Protein AF-A0A1H9S641-F1 (afdb_monomer_lite)

Organism: NCBI:txid1601833

Structure (mmCIF, N/CA/C/O backbone):
data_AF-A0A1H9S641-F1
#
_entry.id   AF-A0A1H9S641-F1
#
loop_
_atom_site.group_PDB
_atom_site.id
_atom_site.type_symbol
_atom_site.label_atom_id
_atom_site.label_alt_id
_atom_site.label_comp_id
_atom_site.label_asym_id
_atom_site.label_entity_id
_atom_site.label_seq_id
_atom_site.pdbx_PDB_ins_code
_atom_site.Cartn_x
_atom_site.Cartn_y
_atom_site.Cartn_z
_atom_site.occupancy
_atom_site.B_iso_or_equiv
_atom_site.auth_seq_id
_atom_site.auth_comp_id
_atom_site.auth_asym_id
_atom_site.auth_atom_id
_atom_site.pdbx_PDB_model_num
ATOM 1 N N . MET A 1 1 ? 3.839 -35.035 71.927 1.00 47.50 1 MET A N 1
ATOM 2 C CA . MET A 1 1 ? 4.332 -35.664 70.682 1.00 47.50 1 MET A CA 1
ATOM 3 C C . MET A 1 1 ? 3.855 -34.821 69.508 1.00 47.50 1 MET A C 1
ATOM 5 O O . MET A 1 1 ? 2.663 -34.801 69.242 1.00 47.50 1 MET A O 1
ATOM 9 N N . LYS A 1 2 ? 4.755 -34.036 68.904 1.00 45.59 2 LYS A N 1
ATOM 10 C CA . LYS A 1 2 ? 4.484 -33.162 67.751 1.00 45.59 2 LYS A CA 1
ATOM 11 C C . LYS A 1 2 ? 4.790 -33.949 66.472 1.00 45.59 2 LYS A C 1
ATOM 13 O O . LYS A 1 2 ? 5.870 -34.524 66.391 1.00 45.59 2 LYS A O 1
ATOM 18 N N . LYS A 1 3 ? 3.874 -33.980 65.501 1.00 55.91 3 LYS A N 1
ATOM 19 C CA . LYS A 1 3 ? 4.155 -34.459 64.139 1.00 55.91 3 LYS A CA 1
ATOM 20 C C . LYS A 1 3 ? 4.248 -33.245 63.216 1.00 55.91 3 LYS A C 1
ATOM 22 O O . LYS A 1 3 ? 3.269 -32.523 63.064 1.00 55.91 3 LYS A O 1
ATOM 27 N N . LEU A 1 4 ? 5.443 -33.018 62.672 1.00 56.81 4 LEU A N 1
ATOM 28 C CA . LEU A 1 4 ? 5.678 -32.148 61.523 1.00 56.81 4 LEU A CA 1
ATOM 29 C C . LEU A 1 4 ? 5.205 -32.879 60.263 1.00 56.81 4 LEU A C 1
ATOM 31 O O . LEU A 1 4 ? 5.579 -34.032 60.053 1.00 56.81 4 LEU A O 1
ATOM 35 N N . ILE A 1 5 ? 4.428 -32.197 59.430 1.00 61.50 5 ILE A N 1
ATOM 36 C CA . ILE A 1 5 ? 4.186 -32.575 58.039 1.00 61.50 5 ILE A CA 1
ATOM 37 C C . ILE A 1 5 ? 4.799 -31.451 57.210 1.00 61.50 5 ILE A C 1
ATOM 39 O O . ILE A 1 5 ? 4.340 -30.312 57.273 1.00 61.50 5 ILE A O 1
ATOM 43 N N . GLY A 1 6 ? 5.895 -31.767 56.523 1.00 55.28 6 GLY A N 1
ATOM 44 C CA . GLY A 1 6 ? 6.493 -30.903 55.517 1.00 55.28 6 GLY A CA 1
ATOM 45 C C . GLY A 1 6 ? 5.747 -31.074 54.201 1.00 55.28 6 GLY A C 1
ATOM 46 O O . GLY A 1 6 ? 5.460 -32.203 53.807 1.00 55.28 6 GLY A O 1
ATOM 47 N N . TYR A 1 7 ? 5.449 -29.961 53.539 1.00 56.47 7 TYR A N 1
ATOM 48 C CA . TYR A 1 7 ? 5.022 -29.957 52.148 1.00 56.47 7 TYR A CA 1
ATOM 49 C C . TYR A 1 7 ? 6.076 -29.257 51.302 1.00 56.47 7 TYR A C 1
ATOM 51 O O . TYR A 1 7 ? 6.570 -28.181 51.643 1.00 56.47 7 TYR A O 1
ATOM 59 N N . SER A 1 8 ? 6.443 -29.967 50.244 1.00 47.78 8 SER A N 1
ATOM 60 C CA . SER A 1 8 ? 7.499 -29.661 49.298 1.00 47.78 8 SER A CA 1
ATOM 61 C C . SER A 1 8 ? 7.083 -28.600 48.282 1.00 47.78 8 SER A C 1
ATOM 63 O O . SER A 1 8 ? 5.911 -28.440 47.952 1.00 47.78 8 SER A O 1
ATOM 65 N N . PHE A 1 9 ? 8.118 -27.926 47.792 1.00 48.78 9 PHE A N 1
ATOM 66 C CA . PHE A 1 9 ? 8.187 -26.966 46.699 1.00 48.78 9 PHE A CA 1
ATOM 67 C C . PHE A 1 9 ? 7.334 -27.315 45.469 1.00 48.78 9 PHE A C 1
ATOM 69 O O . PHE A 1 9 ? 7.475 -28.396 44.902 1.00 48.78 9 PHE A O 1
ATOM 76 N N . ALA A 1 10 ? 6.582 -26.328 44.980 1.00 51.88 10 ALA A N 1
ATOM 77 C CA . ALA A 1 10 ? 6.233 -26.199 43.570 1.00 51.88 10 ALA A CA 1
ATOM 78 C C . ALA A 1 10 ? 6.895 -24.913 43.053 1.00 51.88 10 ALA A C 1
ATOM 80 O O . ALA A 1 10 ? 6.454 -23.806 43.356 1.00 51.88 10 ALA A O 1
ATOM 81 N N . ALA A 1 11 ? 8.011 -25.069 42.342 1.00 46.47 11 ALA A N 1
ATOM 82 C CA . ALA A 1 11 ? 8.631 -23.992 41.585 1.00 46.47 11 ALA A CA 1
ATOM 83 C C . ALA A 1 11 ? 7.808 -23.796 40.305 1.00 46.47 11 ALA A C 1
ATOM 85 O O . ALA A 1 11 ? 7.881 -24.609 39.386 1.00 46.47 11 ALA A O 1
ATOM 86 N N . GLY A 1 12 ? 6.975 -22.755 40.287 1.00 46.91 12 GLY A N 1
ATOM 87 C CA . GLY A 1 12 ? 6.293 -22.294 39.083 1.00 46.91 12 GLY A CA 1
ATOM 88 C C . GLY A 1 12 ? 7.313 -21.662 38.146 1.00 46.91 12 GLY A C 1
ATOM 89 O O . GLY A 1 12 ? 7.864 -20.603 38.440 1.00 46.91 12 GLY A O 1
ATOM 90 N N . LEU A 1 13 ? 7.594 -22.355 37.051 1.00 43.28 13 LEU A N 1
ATOM 91 C CA . LEU A 1 13 ? 8.459 -21.910 35.971 1.00 43.28 13 LEU A CA 1
ATOM 92 C C . LEU A 1 13 ? 7.649 -20.910 35.131 1.00 43.28 13 LEU A C 1
ATOM 94 O O . LEU A 1 13 ? 6.830 -21.303 34.307 1.00 43.28 13 LEU A O 1
ATOM 98 N N . LEU A 1 14 ? 7.812 -19.615 35.414 1.00 43.19 14 LEU A N 1
ATOM 99 C CA . LEU A 1 14 ? 7.320 -18.536 34.558 1.00 43.19 14 LEU A CA 1
ATOM 100 C C . LEU A 1 14 ? 8.182 -18.519 33.293 1.00 43.19 14 LEU A C 1
ATOM 102 O O . LEU A 1 14 ? 9.297 -18.003 33.301 1.00 43.19 14 LEU A O 1
ATOM 106 N N . ILE A 1 15 ? 7.670 -19.116 32.219 1.00 43.53 15 ILE A N 1
ATOM 107 C CA . ILE A 1 15 ? 8.165 -18.880 30.865 1.00 43.53 15 ILE A CA 1
ATOM 108 C C . ILE A 1 15 ? 7.536 -17.555 30.435 1.00 43.53 15 ILE A C 1
ATOM 110 O O . ILE A 1 15 ? 6.428 -17.519 29.910 1.00 43.53 15 ILE A O 1
ATOM 114 N N . SER A 1 16 ? 8.200 -16.446 30.753 1.00 43.38 16 SER A N 1
ATOM 115 C CA . SER A 1 16 ? 7.922 -15.174 30.093 1.00 43.38 16 SER A CA 1
ATOM 116 C C . SER A 1 16 ? 8.283 -15.349 28.622 1.00 43.38 16 SER A C 1
ATOM 118 O O . SER A 1 16 ? 9.444 -15.630 28.314 1.00 43.38 16 SER A O 1
ATOM 120 N N . GLY A 1 17 ? 7.282 -15.241 27.748 1.00 41.03 17 GLY A N 1
ATOM 121 C CA . GLY A 1 17 ? 7.453 -15.253 26.303 1.00 41.03 17 GLY A CA 1
ATOM 122 C C . GLY A 1 17 ? 8.493 -14.219 25.898 1.00 41.03 17 GLY A C 1
ATOM 123 O O . GLY A 1 17 ? 8.278 -13.017 26.032 1.00 41.03 17 GLY A O 1
ATOM 124 N N . GLY A 1 18 ? 9.646 -14.703 25.448 1.00 33.53 18 GLY A N 1
ATOM 125 C CA . GLY A 1 18 ? 10.542 -13.903 24.640 1.00 33.53 18 GLY A CA 1
ATOM 126 C C . GLY A 1 18 ? 9.901 -13.792 23.270 1.00 33.53 18 GLY A C 1
ATOM 127 O O . GLY A 1 18 ? 10.014 -14.720 22.474 1.00 33.53 18 GLY A O 1
ATOM 128 N N . ILE A 1 19 ? 9.209 -12.683 23.023 1.00 41.53 19 ILE A N 1
ATOM 129 C CA . ILE A 1 19 ? 8.997 -12.204 21.662 1.00 41.53 19 ILE A CA 1
ATOM 130 C C . ILE A 1 19 ? 10.403 -11.963 21.118 1.00 41.53 19 ILE A C 1
ATOM 132 O O . ILE A 1 19 ? 11.139 -11.099 21.603 1.00 41.53 19 ILE A O 1
ATOM 136 N N . ILE A 1 20 ? 10.820 -12.817 20.189 1.00 38.72 20 ILE A N 1
ATOM 137 C CA . ILE A 1 20 ? 12.011 -12.581 19.391 1.00 38.72 20 ILE A CA 1
ATOM 138 C C . ILE A 1 20 ? 11.639 -11.406 18.492 1.00 38.72 20 ILE A C 1
ATOM 140 O O . ILE A 1 20 ? 10.976 -11.586 17.479 1.00 38.72 20 ILE A O 1
ATOM 144 N N . TYR A 1 21 ? 12.046 -10.201 18.886 1.00 36.16 21 TYR A N 1
ATOM 145 C CA . TYR A 1 21 ? 12.237 -9.122 17.929 1.00 36.16 21 TYR A CA 1
ATOM 146 C C . TYR A 1 21 ? 13.367 -9.579 17.009 1.00 36.16 21 TYR A C 1
ATOM 148 O O . TYR A 1 21 ? 14.549 -9.466 17.345 1.00 36.16 21 TYR A O 1
ATOM 156 N N . ALA A 1 22 ? 13.004 -10.181 15.879 1.00 37.03 22 ALA A N 1
ATOM 157 C CA . ALA A 1 22 ? 13.908 -10.268 14.754 1.00 37.03 22 ALA A CA 1
ATOM 158 C C . ALA A 1 22 ? 14.073 -8.829 14.264 1.00 37.03 22 ALA A C 1
ATOM 160 O O . ALA A 1 22 ? 13.229 -8.291 13.560 1.00 37.03 22 ALA A O 1
ATOM 161 N N . THR A 1 23 ? 15.125 -8.163 14.730 1.00 35.94 23 THR A N 1
ATOM 162 C CA . THR A 1 23 ? 15.534 -6.878 14.179 1.00 35.94 23 THR A CA 1
ATOM 163 C C . THR A 1 23 ? 15.882 -7.112 12.714 1.00 35.94 23 THR A C 1
ATOM 165 O O . THR A 1 23 ? 16.944 -7.666 12.415 1.00 35.94 23 THR A O 1
ATOM 168 N N . TYR A 1 24 ? 14.990 -6.722 11.808 1.00 38.19 24 TYR A N 1
ATOM 169 C CA . TYR A 1 24 ? 15.283 -6.620 10.388 1.00 38.19 24 TYR A CA 1
ATOM 170 C C . TYR A 1 24 ? 16.273 -5.468 10.182 1.00 38.19 24 TYR A C 1
ATOM 172 O O . TYR A 1 24 ? 15.900 -4.343 9.877 1.00 38.19 24 TYR A O 1
ATOM 180 N N . SER A 1 25 ? 17.571 -5.729 10.352 1.00 37.09 25 SER A N 1
ATOM 181 C CA . SER A 1 25 ? 18.604 -4.869 9.768 1.00 37.09 25 SER A CA 1
ATOM 182 C C . SER A 1 25 ? 18.747 -5.249 8.292 1.00 37.09 25 SER A C 1
ATOM 184 O O . SER A 1 25 ? 19.668 -5.975 7.912 1.00 37.09 25 SER A O 1
ATOM 186 N N . LEU A 1 26 ? 17.777 -4.847 7.472 1.00 43.41 26 LEU A N 1
ATOM 187 C CA . LEU A 1 26 ? 17.722 -5.194 6.048 1.00 43.41 26 LEU A CA 1
ATOM 188 C C . LEU A 1 26 ? 17.515 -3.969 5.147 1.00 43.41 26 LEU A C 1
ATOM 190 O O . LEU A 1 26 ? 16.979 -4.087 4.054 1.00 43.41 26 LEU A O 1
ATOM 194 N N . THR A 1 27 ? 17.997 -2.799 5.571 1.00 46.78 27 THR A N 1
ATOM 195 C CA . THR A 1 27 ? 18.004 -1.580 4.739 1.00 46.78 27 THR A CA 1
ATOM 196 C C . THR A 1 27 ? 19.392 -1.158 4.255 1.00 46.78 27 THR A C 1
ATOM 198 O O . THR A 1 27 ? 19.486 -0.384 3.310 1.00 46.78 27 THR A O 1
ATOM 201 N N . ASP A 1 28 ? 20.485 -1.696 4.803 1.00 41.25 28 ASP A N 1
ATOM 202 C CA . ASP A 1 28 ? 21.824 -1.149 4.512 1.00 41.25 28 ASP A CA 1
ATOM 203 C C . ASP A 1 28 ? 22.495 -1.695 3.236 1.00 41.25 28 ASP A C 1
ATOM 205 O O . ASP A 1 28 ? 23.590 -1.258 2.895 1.00 41.25 28 ASP A O 1
ATOM 209 N N . ASN A 1 29 ? 21.864 -2.621 2.500 1.00 44.00 29 ASN A N 1
ATOM 210 C CA . ASN A 1 29 ? 22.456 -3.205 1.283 1.00 44.00 29 ASN A CA 1
ATOM 211 C C . ASN A 1 29 ? 21.630 -3.042 -0.001 1.00 44.00 29 ASN A C 1
ATOM 213 O O . ASN A 1 29 ? 22.098 -3.490 -1.046 1.00 44.00 29 ASN A O 1
ATOM 217 N N . TYR A 1 30 ? 20.446 -2.422 0.037 1.00 44.59 30 TYR A N 1
ATOM 218 C CA . TYR A 1 30 ? 19.614 -2.288 -1.172 1.00 44.59 30 TYR A CA 1
ATOM 219 C C . TYR A 1 30 ? 19.729 -0.926 -1.868 1.00 44.59 30 TYR A C 1
ATOM 221 O O . TYR A 1 30 ? 19.413 -0.812 -3.044 1.00 44.59 30 TYR A O 1
ATOM 229 N N . PHE A 1 31 ? 20.256 0.088 -1.181 1.00 45.16 31 PHE A N 1
ATOM 230 C CA . PHE A 1 31 ? 20.468 1.421 -1.737 1.00 45.16 31 PHE A CA 1
ATOM 231 C C . PHE A 1 31 ? 21.960 1.740 -1.772 1.00 45.16 31 PHE A C 1
ATOM 233 O O . PHE A 1 31 ? 22.569 2.138 -0.779 1.00 45.16 31 PHE A O 1
ATOM 240 N N . GLY A 1 32 ? 22.574 1.517 -2.933 1.00 38.75 32 GLY A N 1
ATOM 241 C CA . GLY A 1 32 ? 23.943 1.936 -3.194 1.00 38.75 32 GLY A CA 1
ATOM 242 C C . GLY A 1 32 ? 24.067 3.452 -3.054 1.00 38.75 32 GLY A C 1
ATOM 243 O O . GLY A 1 32 ? 23.450 4.202 -3.799 1.00 38.75 32 GLY A O 1
ATOM 244 N N . SER A 1 33 ? 24.886 3.905 -2.106 1.00 37.50 33 SER A N 1
ATOM 245 C CA . SER A 1 33 ? 25.270 5.309 -1.947 1.00 37.50 33 SER A CA 1
ATOM 246 C C . SER A 1 33 ? 25.997 5.817 -3.200 1.00 37.50 33 SER A C 1
ATOM 248 O O . SER A 1 33 ? 27.221 5.690 -3.304 1.00 37.50 33 SER A O 1
ATOM 250 N N . SER A 1 34 ? 25.277 6.441 -4.129 1.00 40.25 34 SER A N 1
ATOM 251 C CA . SER A 1 34 ? 25.869 7.363 -5.096 1.00 40.25 34 SER A CA 1
ATOM 252 C C . SER A 1 34 ? 25.983 8.746 -4.452 1.00 40.25 34 SER A C 1
ATOM 254 O O . SER A 1 34 ? 25.007 9.484 -4.343 1.00 40.25 34 SER A O 1
ATOM 256 N N . GLU A 1 35 ? 27.191 9.105 -4.010 1.00 43.84 35 GLU A N 1
ATOM 257 C CA . GLU A 1 35 ? 27.536 10.507 -3.771 1.00 43.84 35 GLU A CA 1
ATOM 258 C C . GLU A 1 35 ? 27.525 11.240 -5.121 1.00 43.84 35 GLU A C 1
ATOM 260 O O . GLU A 1 35 ? 28.515 11.217 -5.854 1.00 43.84 35 GLU A O 1
ATOM 265 N N . GLU A 1 36 ? 26.431 11.928 -5.443 1.00 43.78 36 GLU A N 1
ATOM 266 C CA . GLU A 1 36 ? 26.461 13.020 -6.413 1.00 43.78 36 GLU A CA 1
ATOM 267 C C . GLU A 1 36 ? 26.133 14.356 -5.749 1.00 43.78 36 GLU A C 1
ATOM 269 O O . GLU A 1 36 ? 25.143 14.557 -5.049 1.00 43.78 36 GLU A O 1
ATOM 274 N N . THR A 1 37 ? 27.045 15.295 -5.973 1.00 47.53 37 THR A N 1
ATOM 275 C CA . THR A 1 37 ? 26.954 16.682 -5.539 1.00 47.53 37 THR A CA 1
ATOM 276 C C . THR A 1 37 ? 26.254 17.468 -6.638 1.00 47.53 37 THR A C 1
ATOM 278 O O . THR A 1 37 ? 26.879 17.836 -7.630 1.00 47.53 37 THR A O 1
ATOM 281 N N . ALA A 1 38 ? 24.965 17.757 -6.460 1.00 40.81 38 ALA A N 1
ATOM 282 C CA . ALA A 1 38 ? 24.217 18.612 -7.374 1.00 40.81 38 ALA A CA 1
ATOM 283 C C . ALA A 1 38 ? 23.820 19.934 -6.703 1.00 40.81 38 ALA A C 1
ATOM 285 O O . ALA A 1 38 ? 23.189 20.004 -5.651 1.00 40.81 38 ALA A O 1
ATOM 286 N N . THR A 1 39 ? 24.266 21.011 -7.337 1.00 40.69 39 THR A N 1
ATOM 287 C CA . THR A 1 39 ? 24.061 22.411 -6.979 1.00 40.69 39 THR A CA 1
ATOM 288 C C . THR A 1 39 ? 22.599 22.834 -7.105 1.00 40.69 39 THR A C 1
ATOM 290 O O . THR A 1 39 ? 22.011 22.727 -8.178 1.00 40.69 39 THR A O 1
ATOM 293 N N . ALA A 1 40 ? 22.058 23.413 -6.034 1.00 37.59 40 ALA A N 1
ATOM 294 C CA . ALA A 1 40 ? 20.731 24.013 -5.996 1.00 37.59 40 ALA A CA 1
ATOM 295 C C . ALA A 1 40 ? 20.618 25.260 -6.896 1.00 37.59 40 ALA A C 1
ATOM 297 O O . ALA A 1 40 ? 21.353 26.237 -6.733 1.00 37.59 40 ALA A O 1
ATOM 298 N N . SER A 1 41 ? 19.629 25.263 -7.789 1.00 42.59 41 SER A N 1
ATOM 299 C CA . SER A 1 41 ? 19.056 26.473 -8.382 1.00 42.59 41 SER A CA 1
ATOM 300 C C . SER A 1 41 ? 17.542 26.315 -8.377 1.00 42.59 41 SER A C 1
ATOM 302 O O . SER A 1 41 ? 17.000 25.422 -9.019 1.00 42.59 41 SER A O 1
ATOM 304 N N . GLY A 1 42 ? 16.883 27.124 -7.550 1.00 43.00 42 GLY A N 1
ATOM 305 C CA . GLY A 1 42 ? 15.455 27.021 -7.303 1.00 43.00 42 GLY A CA 1
ATOM 306 C C . GLY A 1 42 ? 14.608 27.544 -8.454 1.00 43.00 42 GLY A C 1
ATOM 307 O O . GLY A 1 42 ? 14.986 28.487 -9.145 1.00 43.00 42 GLY A O 1
ATOM 308 N N . ASN A 1 43 ? 13.412 26.980 -8.565 1.00 39.78 43 ASN A N 1
ATOM 309 C CA . ASN A 1 43 ? 12.237 27.697 -9.021 1.00 39.78 43 ASN A CA 1
ATOM 310 C C . ASN A 1 43 ? 11.018 27.148 -8.284 1.00 39.78 43 ASN A C 1
ATOM 312 O O . ASN A 1 43 ? 10.744 25.953 -8.304 1.00 39.78 43 ASN A O 1
ATOM 316 N N . ALA A 1 44 ? 10.323 28.059 -7.608 1.00 44.41 44 ALA A N 1
ATOM 317 C CA . ALA A 1 44 ? 9.008 27.832 -7.047 1.00 44.41 44 ALA A CA 1
ATOM 318 C C . ALA A 1 44 ? 8.014 27.613 -8.194 1.00 44.41 44 ALA A C 1
ATOM 320 O O . ALA A 1 44 ? 7.964 28.428 -9.117 1.00 44.41 44 ALA A O 1
ATOM 321 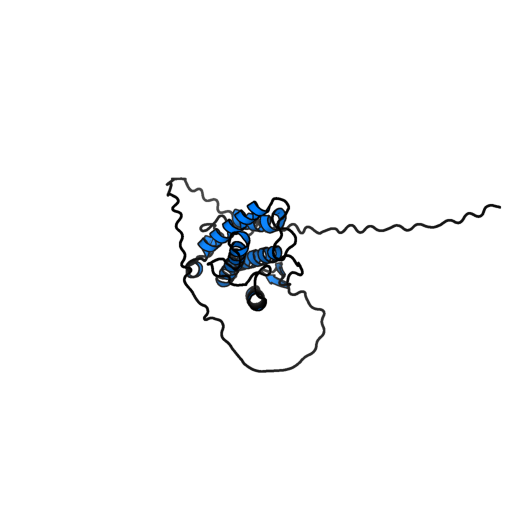N N . SER A 1 45 ? 7.226 26.543 -8.118 1.00 41.50 45 SER A N 1
ATOM 322 C CA . SER A 1 45 ? 6.032 26.371 -8.941 1.00 41.50 45 SER A CA 1
ATOM 323 C C . SER A 1 45 ? 4.835 26.165 -8.030 1.00 41.50 45 SER A C 1
ATOM 325 O O . SER A 1 45 ? 4.891 25.428 -7.048 1.00 41.50 45 SER A O 1
ATOM 327 N N . GLU A 1 46 ? 3.797 26.923 -8.343 1.00 34.47 46 GLU A N 1
ATOM 328 C CA . GLU A 1 46 ? 2.573 27.094 -7.586 1.00 34.47 46 GLU A CA 1
ATOM 329 C C . GLU A 1 46 ? 1.738 25.814 -7.568 1.00 34.47 46 GLU A C 1
ATOM 331 O O . GLU A 1 46 ? 1.574 25.127 -8.575 1.00 34.47 46 GLU A O 1
ATOM 336 N N . ASN A 1 47 ? 1.205 25.539 -6.383 1.00 39.97 47 ASN A N 1
ATOM 337 C CA . ASN A 1 47 ? 0.303 24.450 -6.071 1.00 39.97 47 ASN A CA 1
ATOM 338 C C . ASN A 1 47 ? -1.079 24.760 -6.678 1.00 39.97 47 ASN A C 1
ATOM 340 O O . ASN A 1 47 ? -1.742 25.709 -6.251 1.00 39.97 47 ASN A O 1
ATOM 344 N N . VAL A 1 48 ? -1.498 23.992 -7.686 1.00 38.78 48 VAL A N 1
ATOM 345 C CA . VAL A 1 48 ? -2.857 24.037 -8.240 1.00 38.78 48 VAL A CA 1
ATOM 346 C C . VAL A 1 48 ? -3.531 22.715 -7.906 1.00 38.78 48 VAL A C 1
ATOM 348 O O . VAL A 1 48 ? -3.367 21.722 -8.603 1.00 38.78 48 VAL A O 1
ATOM 351 N N . SER A 1 49 ? -4.301 22.744 -6.819 1.00 44.50 49 SER A N 1
ATOM 352 C CA . SER A 1 49 ? -5.326 21.754 -6.500 1.00 44.50 49 SER A CA 1
ATOM 353 C C . SER A 1 49 ? -6.352 21.729 -7.636 1.00 44.50 49 SER A C 1
ATOM 355 O O . SER A 1 49 ? -7.028 22.727 -7.906 1.00 44.50 49 SER A O 1
ATOM 357 N N . GLY A 1 50 ? -6.427 20.596 -8.328 1.00 33.62 50 GLY A N 1
ATOM 358 C CA . GLY A 1 50 ? -7.432 20.309 -9.338 1.00 33.62 50 GLY A CA 1
ATOM 359 C C . GLY A 1 50 ? -8.015 18.929 -9.086 1.00 33.62 50 GLY A C 1
ATOM 360 O O . GLY A 1 50 ? -7.328 17.937 -9.288 1.00 33.62 50 GLY A O 1
ATOM 361 N N . ASN A 1 51 ? -9.284 18.891 -8.667 1.00 47.97 51 ASN A N 1
ATOM 362 C CA . ASN A 1 51 ? -10.147 17.716 -8.771 1.00 47.97 51 ASN A CA 1
ATOM 363 C C . ASN A 1 51 ? -10.033 17.135 -10.187 1.00 47.97 51 ASN A C 1
ATOM 365 O O . ASN A 1 51 ? -10.482 17.775 -11.143 1.00 47.97 51 ASN A O 1
ATOM 369 N N . ALA A 1 52 ? -9.463 15.941 -10.310 1.00 40.38 52 ALA A N 1
ATOM 370 C CA . ALA A 1 52 ? -9.402 15.191 -11.555 1.00 40.38 52 ALA A CA 1
ATOM 371 C C . ALA A 1 52 ? -10.010 13.803 -11.329 1.00 40.38 52 ALA A C 1
ATOM 373 O O . ALA A 1 52 ? -9.325 12.803 -11.176 1.00 40.38 52 ALA A O 1
ATOM 374 N N . SER A 1 53 ? -11.340 13.776 -11.297 1.00 51.09 53 SER A N 1
ATOM 375 C CA . SER A 1 53 ? -12.134 12.575 -11.513 1.00 51.09 53 SER A CA 1
ATOM 376 C C . SER A 1 53 ? -12.035 12.189 -12.994 1.00 51.09 53 SER A C 1
ATOM 378 O O . SER A 1 53 ? -12.729 12.791 -13.812 1.00 51.09 53 SER A O 1
ATOM 380 N N . GLU A 1 54 ? -11.151 11.255 -13.345 1.00 45.69 54 GLU A N 1
ATOM 381 C CA . GLU A 1 54 ? -11.242 10.389 -14.537 1.00 45.69 54 GLU A CA 1
ATOM 382 C C . GLU A 1 54 ? -10.087 9.363 -14.500 1.00 45.69 54 GLU A C 1
ATOM 384 O O . GLU A 1 54 ? -9.095 9.463 -15.220 1.00 45.69 54 GLU A O 1
ATOM 389 N N . GLU A 1 55 ? -10.215 8.361 -13.624 1.00 47.38 55 GLU A N 1
ATOM 390 C CA . GLU A 1 5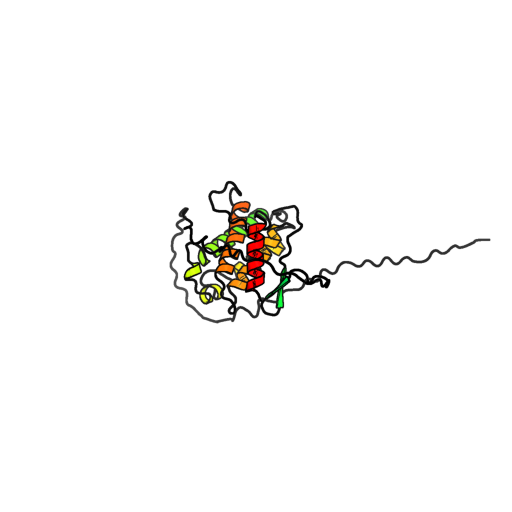5 ? -9.455 7.108 -13.712 1.00 47.38 55 GLU A CA 1
ATOM 391 C C . GLU A 1 55 ? -9.854 6.406 -15.022 1.00 47.38 55 GLU A C 1
ATOM 393 O O . GLU A 1 55 ? -10.984 5.942 -15.194 1.00 47.38 55 GLU A O 1
ATOM 398 N N . ILE A 1 56 ? -8.942 6.392 -15.993 1.00 42.03 56 ILE A N 1
ATOM 399 C CA . ILE A 1 56 ? -9.145 5.742 -17.288 1.00 42.03 56 ILE A CA 1
ATOM 400 C C . ILE A 1 56 ? -9.127 4.224 -17.075 1.00 42.03 56 ILE A C 1
ATOM 402 O O . ILE A 1 56 ? -8.103 3.654 -16.703 1.00 42.03 56 ILE A O 1
ATOM 406 N N . ASP A 1 57 ? -10.259 3.578 -17.371 1.00 46.34 57 ASP A N 1
ATOM 407 C CA . ASP A 1 57 ? -10.425 2.125 -17.474 1.00 46.34 57 ASP A CA 1
ATOM 408 C C . ASP A 1 57 ? -9.363 1.508 -18.405 1.00 46.34 57 ASP A C 1
ATOM 410 O O . ASP A 1 57 ? -9.546 1.420 -19.624 1.00 46.34 57 ASP A O 1
ATOM 414 N N . LEU A 1 58 ? -8.250 1.046 -17.832 1.00 42.56 58 LEU A N 1
ATOM 415 C CA . LEU A 1 58 ? -7.268 0.223 -18.528 1.00 42.56 58 LEU A CA 1
ATOM 416 C C . LEU A 1 58 ? -7.240 -1.193 -17.942 1.00 42.56 58 LEU A C 1
ATOM 418 O O . LEU A 1 58 ? -6.666 -1.477 -16.895 1.00 42.56 58 LEU A O 1
ATOM 422 N N . ASP A 1 59 ? -7.884 -2.054 -18.725 1.00 41.28 59 ASP A N 1
ATOM 423 C CA . ASP A 1 59 ? -7.683 -3.490 -18.877 1.00 41.28 59 ASP A CA 1
ATOM 424 C C . ASP A 1 59 ? -8.208 -4.434 -17.778 1.00 41.28 59 ASP A C 1
ATOM 426 O O . ASP A 1 59 ? -7.513 -4.886 -16.873 1.00 41.28 59 ASP A O 1
ATOM 430 N N . THR A 1 60 ? -9.479 -4.810 -17.939 1.00 44.12 60 THR A N 1
ATOM 431 C CA . THR A 1 60 ? -10.106 -5.989 -17.315 1.00 44.12 60 THR A CA 1
ATOM 432 C C . THR A 1 60 ? -10.087 -7.224 -18.233 1.00 44.12 60 THR A C 1
ATOM 434 O O . THR A 1 60 ? -10.806 -8.186 -17.971 1.00 44.12 60 THR A O 1
ATOM 437 N N . SER A 1 61 ? -9.287 -7.251 -19.309 1.00 38.16 61 SER A N 1
ATOM 438 C CA . SER A 1 61 ? -9.345 -8.327 -20.316 1.00 38.16 61 SER A CA 1
ATOM 439 C C . SER A 1 61 ? -8.338 -9.474 -20.142 1.00 38.16 61 SER A C 1
ATOM 441 O O . SER A 1 61 ? -8.322 -10.387 -20.963 1.00 38.16 61 SER A O 1
ATOM 443 N N . ALA A 1 62 ? -7.571 -9.513 -19.047 1.00 42.16 62 ALA A N 1
ATOM 444 C CA . ALA A 1 62 ? -6.579 -10.567 -18.796 1.00 42.16 62 ALA A CA 1
ATOM 445 C C . ALA A 1 62 ? -7.038 -11.711 -17.863 1.00 42.16 62 ALA A C 1
ATOM 447 O O . ALA A 1 62 ? -6.203 -12.470 -17.383 1.00 42.16 62 ALA A O 1
ATOM 448 N N . PHE A 1 63 ? -8.341 -11.889 -17.619 1.00 42.66 63 PHE A N 1
ATOM 449 C CA . PHE A 1 63 ? -8.853 -13.090 -16.942 1.00 42.66 63 PHE A CA 1
ATOM 450 C C . PHE A 1 63 ? -9.466 -14.041 -17.972 1.00 42.66 63 PHE A C 1
ATOM 452 O O . PHE A 1 63 ? -10.669 -14.037 -18.234 1.00 42.66 63 PHE A O 1
ATOM 459 N N . GLY A 1 64 ? -8.596 -14.820 -18.616 1.00 33.84 64 GLY A N 1
ATOM 460 C CA . GLY A 1 64 ? -8.996 -15.918 -19.486 1.00 33.84 64 GLY A CA 1
ATOM 461 C C . GLY A 1 64 ? -9.593 -17.061 -18.669 1.00 33.84 64 GLY A C 1
ATOM 462 O O . GLY A 1 64 ? -8.900 -17.673 -17.864 1.00 33.84 64 GLY A O 1
ATOM 463 N N . ASN A 1 65 ? -10.872 -17.358 -18.906 1.00 41.34 65 ASN A N 1
ATOM 464 C CA . ASN A 1 65 ? -11.472 -18.642 -18.555 1.00 41.34 65 ASN A CA 1
ATOM 465 C C . ASN A 1 65 ? -10.815 -19.732 -19.411 1.00 41.34 65 ASN A C 1
ATOM 467 O O . ASN A 1 65 ? -11.168 -19.878 -20.583 1.00 41.34 65 ASN A O 1
ATOM 471 N N . ASP A 1 66 ? -9.888 -20.486 -18.830 1.00 39.78 66 ASP A N 1
ATOM 472 C CA . ASP A 1 66 ? -9.426 -21.754 -19.392 1.00 39.78 66 ASP A CA 1
ATOM 473 C C . ASP A 1 66 ? -10.060 -22.891 -18.579 1.00 39.78 66 ASP A C 1
ATOM 475 O O . ASP A 1 66 ? -9.560 -23.323 -17.541 1.00 39.78 66 ASP A O 1
ATOM 479 N N . GLU A 1 67 ? -11.247 -23.313 -19.017 1.00 44.28 67 GLU A N 1
ATOM 480 C CA . GLU A 1 67 ? -11.852 -24.566 -18.578 1.00 44.28 67 GLU A CA 1
ATOM 481 C C . GLU A 1 67 ? -11.163 -25.710 -19.328 1.00 44.28 67 GLU A C 1
ATOM 483 O O . GLU A 1 67 ? -11.371 -25.875 -20.533 1.00 44.28 67 GLU A O 1
ATOM 488 N N . ASN A 1 68 ? -10.386 -26.540 -18.626 1.00 41.91 68 ASN A N 1
ATOM 489 C CA . ASN A 1 68 ? -10.131 -27.896 -19.099 1.00 41.91 68 ASN A CA 1
ATOM 490 C C . ASN A 1 68 ? -9.917 -28.907 -17.963 1.00 41.91 68 ASN A C 1
ATOM 492 O O . ASN A 1 68 ? -9.353 -28.609 -16.913 1.00 41.91 68 ASN A O 1
ATOM 496 N N . GLU A 1 69 ? -10.431 -30.102 -18.226 1.00 44.59 69 GLU A N 1
ATOM 497 C CA . GLU A 1 69 ? -10.834 -31.168 -17.314 1.00 44.59 69 GLU A CA 1
ATOM 498 C C . GLU A 1 69 ? -9.696 -31.999 -16.683 1.00 44.59 69 GLU A C 1
ATOM 500 O O . GLU A 1 69 ? -8.648 -32.235 -17.280 1.00 44.59 69 GLU A O 1
ATOM 505 N N . GLU A 1 70 ? -10.014 -32.501 -15.483 1.00 47.88 70 GLU A N 1
ATOM 506 C CA . GLU A 1 70 ? -9.648 -33.770 -14.824 1.00 47.88 70 GLU A CA 1
ATOM 507 C C . GLU A 1 70 ? -8.314 -34.487 -15.136 1.00 47.88 70 GLU A C 1
ATOM 509 O O . GLU A 1 70 ? -8.116 -35.064 -16.205 1.00 47.88 70 GLU A O 1
ATOM 514 N N . ALA A 1 71 ? -7.531 -34.726 -14.072 1.00 39.59 71 ALA A N 1
ATOM 515 C CA . ALA A 1 71 ? -6.997 -36.060 -13.769 1.00 39.59 71 ALA A CA 1
ATOM 516 C C . ALA A 1 71 ? -6.682 -36.232 -12.269 1.00 39.59 71 ALA A C 1
ATOM 518 O O . ALA A 1 71 ? -6.223 -35.315 -11.597 1.00 39.59 71 ALA A O 1
ATOM 519 N N . ALA A 1 72 ? -6.956 -37.440 -11.777 1.00 50.00 72 ALA A N 1
ATOM 520 C CA . ALA A 1 72 ? -6.946 -37.879 -10.386 1.00 50.00 72 ALA A CA 1
ATOM 521 C C . ALA A 1 72 ? -5.580 -38.367 -9.849 1.00 50.00 72 ALA A C 1
ATOM 523 O O . ALA A 1 72 ? -4.685 -38.699 -10.628 1.00 50.00 72 ALA A O 1
ATOM 524 N N . ASN A 1 73 ? -5.565 -38.578 -8.520 1.00 42.91 73 ASN A N 1
ATOM 525 C CA . ASN A 1 73 ? -4.561 -39.208 -7.635 1.00 42.91 73 ASN A CA 1
ATOM 526 C C . ASN A 1 73 ? -3.354 -38.314 -7.292 1.00 42.91 73 ASN A C 1
ATOM 528 O O . ASN A 1 73 ? -2.812 -37.647 -8.158 1.00 42.91 73 ASN A O 1
ATOM 532 N N . ASP A 1 74 ? -2.872 -38.238 -6.053 1.00 46.12 74 ASP A N 1
ATOM 533 C CA . ASP A 1 74 ? -2.687 -39.306 -5.064 1.00 46.12 74 ASP A CA 1
ATOM 534 C C . ASP A 1 74 ? -2.628 -38.709 -3.641 1.00 46.12 74 ASP A C 1
ATOM 536 O O . ASP A 1 74 ? -2.247 -37.551 -3.457 1.00 46.12 74 ASP A O 1
ATOM 540 N N . GLU A 1 75 ? -3.001 -39.509 -2.644 1.00 57.41 75 GLU A N 1
ATOM 541 C CA . GLU A 1 75 ? -2.882 -39.191 -1.219 1.00 57.41 75 GLU A CA 1
ATOM 542 C C . GLU A 1 75 ? -1.404 -39.155 -0.795 1.00 57.41 75 GLU A C 1
ATOM 544 O O . GLU A 1 75 ? -0.687 -40.135 -0.987 1.00 57.41 75 GLU A O 1
ATOM 549 N N . ASP A 1 76 ? -0.960 -38.076 -0.144 1.00 42.62 76 ASP A N 1
ATOM 550 C CA . ASP A 1 76 ? 0.174 -38.150 0.783 1.00 42.62 76 ASP A CA 1
ATOM 551 C C . ASP A 1 76 ? 0.055 -37.055 1.861 1.00 42.62 76 ASP A C 1
ATOM 553 O O . ASP A 1 76 ? 0.341 -35.876 1.647 1.00 42.62 76 ASP A O 1
ATOM 557 N N . GLU A 1 77 ? -0.389 -37.469 3.052 1.00 51.81 77 GLU A N 1
ATOM 558 C CA . GLU A 1 77 ? -0.281 -36.706 4.295 1.00 51.81 77 GLU A CA 1
ATOM 559 C C . GLU A 1 77 ? 1.198 -36.401 4.584 1.00 51.81 77 GLU A C 1
ATOM 561 O O . GLU A 1 77 ? 1.952 -37.241 5.088 1.00 51.81 77 GLU A O 1
ATOM 566 N N . LYS A 1 78 ? 1.614 -35.157 4.346 1.00 41.94 78 LYS A N 1
ATOM 567 C CA . LYS A 1 78 ? 2.778 -34.560 5.007 1.00 41.94 78 LYS A CA 1
ATOM 568 C C . LYS A 1 78 ? 2.384 -33.207 5.570 1.00 41.94 78 LYS A C 1
ATOM 570 O O . LYS A 1 78 ? 1.881 -32.362 4.844 1.00 41.94 78 LYS A O 1
ATOM 575 N N . GLY A 1 79 ? 2.600 -33.057 6.880 1.00 43.72 79 GLY A N 1
ATOM 576 C CA . GLY A 1 79 ? 2.271 -31.871 7.666 1.00 43.72 79 GLY A CA 1
ATOM 577 C C . GLY A 1 79 ? 2.601 -30.586 6.919 1.00 43.72 79 GLY A C 1
ATOM 578 O O . GLY A 1 79 ? 3.756 -30.379 6.543 1.00 43.72 79 GLY A O 1
ATOM 579 N N . GLY A 1 80 ? 1.545 -29.804 6.684 1.00 35.62 80 GLY A N 1
ATOM 580 C CA . GLY A 1 80 ? 1.546 -28.604 5.865 1.00 35.62 80 GLY A CA 1
ATOM 581 C C . GLY A 1 80 ? 2.662 -27.665 6.278 1.00 35.62 80 GLY A C 1
ATOM 582 O O . GLY A 1 80 ? 2.779 -27.279 7.442 1.00 35.62 80 GLY A O 1
ATOM 583 N N . ASN A 1 81 ? 3.499 -27.343 5.301 1.00 48.44 81 ASN A N 1
ATOM 584 C CA . ASN A 1 81 ? 4.291 -26.132 5.348 1.00 48.44 81 ASN A CA 1
ATOM 585 C C . ASN A 1 81 ? 3.283 -24.970 5.474 1.00 48.44 81 ASN A C 1
ATOM 587 O O . ASN A 1 81 ? 2.294 -25.012 4.739 1.00 48.44 81 ASN A O 1
ATOM 591 N N . PRO A 1 82 ? 3.468 -23.994 6.381 1.00 51.72 82 PRO A N 1
ATOM 592 C CA . PRO A 1 82 ? 2.644 -22.783 6.365 1.00 51.72 82 PRO A CA 1
ATOM 593 C C . PRO A 1 82 ? 2.718 -22.161 4.964 1.00 51.72 82 PRO A C 1
ATOM 595 O O . PRO A 1 82 ? 3.743 -22.335 4.296 1.00 51.72 82 PRO A O 1
ATOM 598 N N . ASP A 1 83 ? 1.657 -21.483 4.521 1.00 64.94 83 ASP A N 1
ATOM 599 C CA . ASP A 1 83 ? 1.448 -20.940 3.162 1.00 64.94 83 ASP A CA 1
ATOM 600 C C . ASP A 1 83 ? 2.409 -19.780 2.795 1.00 64.94 83 ASP A C 1
ATOM 602 O O . ASP A 1 83 ? 2.052 -18.816 2.119 1.00 64.94 83 ASP A O 1
ATOM 606 N N . GLY A 1 84 ? 3.660 -19.867 3.247 1.00 58.00 84 GLY A N 1
ATOM 607 C CA . GLY A 1 84 ? 4.729 -18.921 3.017 1.00 58.00 84 GLY A CA 1
ATOM 608 C C . GLY A 1 84 ? 5.377 -19.090 1.646 1.00 58.00 84 GLY A C 1
ATOM 609 O O . GLY A 1 84 ? 5.801 -20.190 1.279 1.00 58.00 84 GLY A O 1
ATOM 610 N N . VAL A 1 85 ? 5.520 -17.988 0.909 1.00 63.94 85 VAL A N 1
ATOM 611 C CA . VAL A 1 85 ? 6.269 -17.949 -0.359 1.00 63.94 85 VAL A CA 1
ATOM 612 C C . VAL A 1 85 ? 7.664 -17.391 -0.102 1.00 63.94 85 VAL A C 1
ATOM 614 O O . VAL A 1 85 ? 7.806 -16.374 0.574 1.00 63.94 85 VAL A O 1
ATOM 617 N N . TYR A 1 86 ? 8.701 -18.059 -0.613 1.00 59.59 86 TYR A N 1
ATOM 618 C CA . TYR A 1 86 ? 10.080 -17.592 -0.478 1.00 59.59 86 TYR A CA 1
ATOM 619 C C . TYR A 1 86 ? 10.410 -16.604 -1.587 1.00 59.59 86 TYR A C 1
ATOM 621 O O . TYR A 1 86 ? 10.385 -16.993 -2.745 1.00 59.59 86 TYR A O 1
ATOM 629 N N . PHE A 1 87 ? 10.792 -15.383 -1.227 1.00 60.47 87 PHE A N 1
ATOM 630 C CA . PHE A 1 87 ? 11.259 -14.355 -2.151 1.00 60.47 87 PHE A CA 1
ATOM 631 C C . PHE A 1 87 ? 12.719 -13.984 -1.859 1.00 60.47 87 PHE A C 1
ATOM 633 O O . PHE A 1 87 ? 13.114 -13.829 -0.699 1.00 60.47 87 PHE A O 1
ATOM 640 N N . LEU A 1 88 ? 13.539 -13.841 -2.908 1.00 59.16 88 LEU A N 1
ATOM 641 C CA . LEU A 1 88 ? 14.956 -13.434 -2.822 1.00 59.16 88 LEU A CA 1
ATOM 642 C C . LEU A 1 88 ? 15.770 -14.226 -1.775 1.00 59.16 88 LEU A C 1
ATOM 644 O O . LEU A 1 88 ? 16.415 -13.645 -0.897 1.00 59.16 88 LEU A O 1
ATOM 648 N N . ASP A 1 89 ? 15.705 -15.560 -1.845 1.00 56.28 89 ASP A N 1
ATOM 649 C CA . ASP A 1 89 ? 16.410 -16.536 -0.989 1.00 56.28 89 ASP A CA 1
ATOM 650 C C . ASP A 1 89 ? 16.194 -16.398 0.540 1.00 56.28 89 ASP A C 1
ATOM 652 O O . ASP A 1 89 ? 16.718 -17.213 1.305 1.00 56.28 89 ASP A O 1
ATOM 656 N N . THR A 1 90 ? 15.440 -15.399 1.028 1.00 61.06 90 THR A N 1
ATOM 657 C CA . THR A 1 90 ? 15.409 -15.049 2.463 1.00 61.06 90 THR A CA 1
ATOM 658 C C . THR A 1 90 ? 14.093 -14.488 3.003 1.00 61.06 90 THR A C 1
ATOM 660 O O . THR A 1 90 ? 13.867 -14.619 4.207 1.00 61.06 90 THR A O 1
ATOM 663 N N . ALA A 1 91 ? 13.224 -13.887 2.187 1.00 66.44 91 ALA A N 1
ATOM 664 C CA . ALA A 1 91 ? 11.951 -13.343 2.661 1.00 66.44 91 ALA A CA 1
ATOM 665 C C . ALA A 1 91 ? 10.857 -14.415 2.597 1.00 66.44 91 ALA A C 1
ATOM 667 O O . ALA A 1 91 ? 10.726 -15.096 1.585 1.00 66.44 91 ALA A O 1
ATOM 668 N N . ILE A 1 92 ? 10.092 -14.577 3.677 1.00 72.56 92 ILE A N 1
ATOM 669 C CA . ILE A 1 92 ? 8.893 -15.422 3.705 1.00 72.56 92 ILE A CA 1
ATOM 670 C C . ILE A 1 92 ? 7.696 -14.480 3.658 1.00 72.56 92 ILE A C 1
ATOM 672 O O . ILE A 1 92 ? 7.508 -13.698 4.587 1.00 72.56 92 ILE A O 1
ATOM 676 N N . PHE A 1 93 ? 6.907 -14.557 2.591 1.00 82.12 93 PHE A N 1
ATOM 677 C CA . PHE A 1 93 ? 5.634 -13.852 2.489 1.00 82.12 93 PHE A CA 1
ATOM 678 C C . PHE A 1 93 ? 4.546 -14.691 3.130 1.00 82.12 93 PHE A C 1
ATOM 680 O O . PHE A 1 93 ? 4.200 -15.745 2.605 1.00 82.12 93 PHE A O 1
ATOM 687 N N . ASP A 1 94 ? 4.029 -14.233 4.262 1.00 84.94 94 ASP A N 1
ATOM 688 C CA . ASP A 1 94 ? 2.886 -14.858 4.910 1.00 84.94 94 ASP A CA 1
ATOM 689 C C . ASP A 1 94 ? 1.603 -14.478 4.154 1.00 84.94 94 ASP A C 1
ATOM 691 O O . ASP A 1 94 ? 1.195 -13.316 4.151 1.00 84.94 94 ASP A O 1
ATOM 695 N N . LEU A 1 95 ? 0.988 -15.456 3.491 1.00 87.56 95 LEU A N 1
ATOM 696 C CA . LEU A 1 95 ? -0.269 -15.295 2.758 1.00 87.56 95 LEU A CA 1
ATOM 697 C C . LEU A 1 95 ? -1.475 -15.800 3.562 1.00 87.56 95 LEU A C 1
ATOM 699 O O . LEU A 1 95 ? -2.548 -16.006 2.996 1.00 87.56 95 LEU A O 1
ATOM 703 N N . GLU A 1 96 ? -1.341 -16.019 4.870 1.00 90.56 96 GLU A N 1
ATOM 704 C CA . GLU A 1 96 ? -2.479 -16.420 5.690 1.00 90.56 96 GLU A CA 1
ATOM 705 C C . GLU A 1 96 ? -3.503 -15.277 5.811 1.00 90.56 96 GLU A C 1
ATOM 707 O O . GLU A 1 96 ? -3.192 -14.075 5.820 1.00 90.56 96 GLU A O 1
ATOM 712 N N . ARG A 1 97 ? -4.784 -15.660 5.855 1.00 93.06 97 ARG A N 1
ATOM 713 C CA . ARG A 1 97 ? -5.871 -14.720 6.138 1.00 93.06 97 ARG A CA 1
ATOM 714 C C . ARG A 1 97 ? -5.817 -14.329 7.607 1.00 93.06 97 ARG A C 1
ATOM 716 O O . ARG A 1 97 ? -5.630 -15.183 8.468 1.00 93.06 97 ARG A O 1
ATOM 723 N N . SER A 1 98 ? -6.001 -13.043 7.879 1.00 94.38 98 SER A N 1
ATOM 724 C CA . SER A 1 98 ? -6.061 -12.545 9.246 1.00 94.38 98 SER A CA 1
ATOM 725 C C . SER A 1 98 ? -7.321 -13.069 9.940 1.00 94.38 98 SER A C 1
ATOM 727 O O . SER A 1 98 ? -8.405 -13.082 9.356 1.00 94.38 98 SER A O 1
ATOM 729 N N . ASP A 1 99 ? -7.176 -13.494 11.193 1.00 94.75 99 ASP A N 1
ATOM 730 C CA . ASP A 1 99 ? -8.269 -13.939 12.059 1.00 94.75 99 ASP A CA 1
ATOM 731 C C . ASP A 1 99 ? -8.856 -12.806 12.922 1.00 94.75 99 ASP A C 1
ATOM 733 O O . ASP A 1 99 ? -9.770 -13.045 13.716 1.00 94.75 99 ASP A O 1
ATOM 737 N N . HIS A 1 100 ? -8.368 -11.571 12.759 1.00 96.44 100 HIS A N 1
ATOM 738 C CA . HIS A 1 100 ? -8.872 -10.405 13.477 1.00 96.44 100 HIS A CA 1
ATOM 739 C C . HIS A 1 100 ? -10.312 -10.065 13.061 1.00 96.44 100 HIS A C 1
ATOM 741 O O . HIS A 1 100 ? -10.650 -10.025 11.877 1.00 96.44 100 HIS A O 1
ATOM 747 N N . GLU A 1 101 ? -11.165 -9.773 14.048 1.00 95.88 101 GLU A N 1
ATOM 748 C CA . GLU A 1 101 ? -12.558 -9.372 13.804 1.00 95.88 101 GLU A CA 1
ATOM 749 C C . GLU A 1 101 ? -12.641 -7.949 13.223 1.00 95.88 101 GLU A C 1
ATOM 751 O O . GLU A 1 101 ? -13.421 -7.686 12.300 1.00 95.88 101 GLU A O 1
ATOM 756 N N . ASP A 1 102 ? -11.807 -7.039 13.727 1.00 98.12 102 ASP A N 1
ATOM 757 C CA . ASP A 1 102 ? -11.807 -5.638 13.323 1.00 98.12 102 ASP A CA 1
ATOM 758 C C . ASP A 1 102 ? -11.142 -5.454 11.952 1.00 98.12 102 ASP A C 1
ATOM 760 O O . ASP A 1 102 ? -10.053 -5.965 11.676 1.00 98.12 102 ASP A O 1
ATOM 764 N N . ALA A 1 103 ? -11.816 -4.716 11.063 1.00 97.94 103 ALA A N 1
ATOM 765 C CA . ALA A 1 103 ? -11.281 -4.383 9.742 1.00 97.94 103 ALA A CA 1
ATOM 766 C C . ALA A 1 103 ? -10.044 -3.487 9.866 1.00 97.94 103 ALA A C 1
ATOM 768 O O . ALA A 1 103 ? -8.994 -3.786 9.307 1.00 97.94 103 ALA A O 1
ATOM 769 N N . ILE A 1 104 ? -10.168 -2.429 10.662 1.00 98.19 104 ILE A N 1
ATOM 770 C CA . ILE A 1 104 ? -9.103 -1.492 10.982 1.00 98.19 104 ILE A CA 1
ATOM 771 C C . ILE A 1 104 ? -9.245 -1.077 12.441 1.00 98.19 104 ILE A C 1
ATOM 773 O O . ILE A 1 104 ? -10.359 -0.918 12.943 1.00 98.19 104 ILE A O 1
ATOM 777 N N . ASN A 1 105 ? -8.114 -0.915 13.112 1.00 98.12 105 ASN A N 1
ATOM 778 C CA . ASN A 1 105 ? -8.049 -0.354 14.446 1.00 98.12 105 ASN A CA 1
ATOM 779 C C . ASN A 1 105 ? -6.824 0.562 14.527 1.00 98.12 105 ASN A C 1
ATOM 781 O O . ASN A 1 105 ? -5.765 0.238 13.986 1.00 98.12 105 ASN A O 1
ATOM 785 N N . PHE A 1 106 ? -6.969 1.706 15.187 1.00 98.44 106 PHE A N 1
ATOM 786 C CA . PHE A 1 106 ? -5.893 2.680 15.353 1.00 98.44 106 PHE A CA 1
ATOM 787 C C . PHE A 1 106 ? -5.387 2.636 16.786 1.00 98.44 106 PHE A C 1
ATOM 789 O O . PHE A 1 106 ? -6.173 2.512 17.729 1.00 98.44 106 PHE A O 1
ATOM 796 N N . LYS A 1 107 ? -4.081 2.817 16.978 1.00 98.50 107 LYS A N 1
ATOM 797 C CA . LYS A 1 107 ? -3.548 3.026 18.327 1.00 98.50 107 LYS A CA 1
ATOM 798 C C . LYS A 1 107 ? -4.095 4.327 18.911 1.00 98.50 107 LYS A C 1
ATOM 800 O O . LYS A 1 107 ? -4.389 5.283 18.189 1.00 98.50 107 LYS A O 1
ATOM 805 N N . ASP A 1 108 ? -4.184 4.383 20.239 1.00 98.12 108 ASP A N 1
ATOM 806 C CA . ASP A 1 108 ? -4.733 5.527 20.973 1.00 98.12 108 ASP A CA 1
ATOM 807 C C . ASP A 1 108 ? -4.153 6.873 20.488 1.00 98.12 108 ASP A C 1
ATOM 809 O O . ASP A 1 108 ? -2.965 7.180 20.653 1.00 98.12 108 ASP A O 1
ATOM 813 N N . GLY A 1 109 ? -5.026 7.705 19.912 1.00 98.12 109 GLY A N 1
ATOM 814 C CA . GLY A 1 109 ? -4.689 9.045 19.428 1.00 98.12 109 GLY A CA 1
ATOM 815 C C . GLY A 1 109 ? -3.812 9.084 18.172 1.00 98.12 109 GLY A C 1
ATOM 816 O O . GLY A 1 109 ? -3.175 10.110 17.945 1.00 98.12 109 GLY A O 1
ATOM 817 N N . GLN A 1 110 ? -3.741 7.994 17.399 1.00 98.56 110 GLN A N 1
ATOM 818 C CA . GLN A 1 110 ? -2.948 7.911 16.164 1.00 98.56 110 GLN A CA 1
ATOM 819 C C . GLN A 1 110 ? -3.773 7.944 14.870 1.00 98.56 110 GLN A C 1
ATOM 821 O O . GLN A 1 110 ? -3.169 8.004 13.808 1.00 98.56 110 GLN A O 1
ATOM 826 N N . GLU A 1 111 ? -5.107 7.950 14.943 1.00 98.38 111 GLU A N 1
ATOM 827 C CA . GLU A 1 111 ? -6.014 7.940 13.778 1.00 98.38 111 GLU A CA 1
ATOM 828 C C . GLU A 1 111 ? -5.659 9.012 12.733 1.00 98.38 111 GLU A C 1
ATOM 830 O O . GLU A 1 111 ? -5.290 8.659 11.621 1.00 98.38 111 GLU A O 1
ATOM 835 N N . GLU A 1 112 ? -5.599 10.293 13.120 1.00 98.38 112 GLU A N 1
ATOM 836 C CA . GLU A 1 112 ? -5.233 11.404 12.215 1.00 98.38 112 GLU A CA 1
ATOM 837 C C . GLU A 1 112 ? -3.858 11.200 11.545 1.00 98.38 112 GLU A C 1
ATOM 839 O O . GLU A 1 112 ? -3.669 11.501 10.372 1.00 98.38 112 GLU A O 1
ATOM 844 N N . ARG A 1 113 ? -2.879 10.633 12.262 1.00 98.44 113 ARG A N 1
ATOM 845 C CA . ARG A 1 113 ? -1.549 10.355 11.689 1.00 98.44 113 ARG A CA 1
ATOM 846 C C . ARG A 1 113 ? -1.562 9.147 10.755 1.00 98.44 113 ARG A C 1
ATOM 848 O O . ARG A 1 113 ? -0.789 9.118 9.803 1.00 98.44 113 ARG A O 1
ATOM 855 N N . ALA A 1 114 ? -2.391 8.145 11.038 1.00 98.56 114 ALA A N 1
ATOM 856 C CA . ALA A 1 114 ? -2.579 6.991 10.1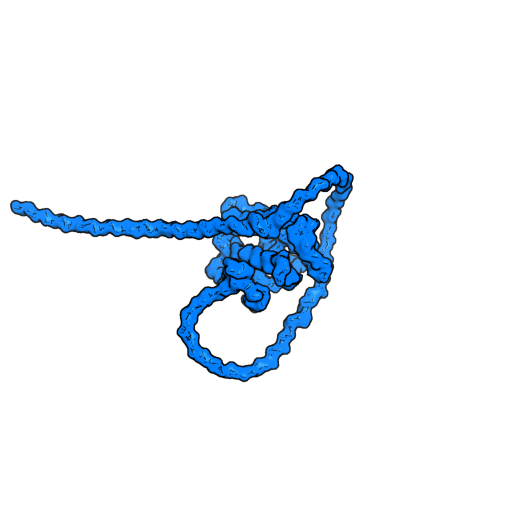67 1.00 98.56 114 ALA A CA 1
ATOM 857 C C . ALA A 1 114 ? -3.262 7.407 8.858 1.00 98.56 114 ALA A C 1
ATOM 859 O O . ALA A 1 114 ? -2.783 7.038 7.790 1.00 98.56 114 ALA A O 1
ATOM 860 N N . GLU A 1 115 ? -4.311 8.227 8.954 1.00 98.50 115 GLU A N 1
ATOM 861 C CA . GLU A 1 115 ? -5.013 8.879 7.842 1.00 98.50 115 GLU A CA 1
ATOM 862 C C . GLU A 1 115 ? -4.038 9.632 6.926 1.00 98.50 115 GLU A C 1
ATOM 864 O O . GLU A 1 115 ? -3.948 9.329 5.733 1.00 98.50 115 GLU A O 1
ATOM 869 N N . GLU A 1 116 ? -3.230 10.538 7.494 1.00 98.38 116 GLU A N 1
ATOM 870 C CA . GLU A 1 116 ? -2.211 11.302 6.759 1.00 98.38 116 GLU A CA 1
ATOM 871 C C . GLU A 1 116 ? -1.163 10.403 6.083 1.00 98.38 116 GLU A C 1
ATOM 873 O O . GLU A 1 116 ? -0.699 10.698 4.979 1.00 98.38 116 GLU A O 1
ATOM 878 N N . ASN A 1 117 ? -0.759 9.310 6.737 1.00 98.56 117 ASN A N 1
ATOM 879 C CA . ASN A 1 117 ? 0.240 8.390 6.195 1.00 98.56 117 ASN A CA 1
ATOM 880 C C . ASN A 1 117 ? -0.341 7.554 5.039 1.00 98.56 117 ASN A C 1
ATOM 882 O O . ASN A 1 117 ? 0.295 7.435 3.990 1.00 98.56 117 ASN A O 1
ATOM 886 N N . ILE A 1 118 ? -1.572 7.054 5.183 1.00 98.69 118 ILE A N 1
ATOM 887 C CA . ILE A 1 118 ? -2.295 6.329 4.128 1.00 98.69 118 ILE A CA 1
ATOM 888 C C . ILE A 1 118 ? -2.508 7.222 2.898 1.00 98.69 118 ILE A C 1
ATOM 890 O O . ILE A 1 118 ? -2.161 6.799 1.793 1.00 98.69 118 ILE A O 1
ATOM 894 N N . ASP A 1 119 ? -2.964 8.467 3.080 1.00 98.44 119 ASP A N 1
ATOM 895 C CA . ASP A 1 119 ? -3.114 9.441 1.985 1.00 98.44 119 ASP A CA 1
ATOM 896 C C . ASP A 1 119 ? -1.762 9.733 1.314 1.00 98.44 119 ASP A C 1
ATOM 898 O O . ASP A 1 119 ? -1.637 9.713 0.087 1.00 98.44 119 ASP A O 1
ATOM 902 N N . TYR A 1 120 ? -0.698 9.934 2.098 1.00 98.31 120 TYR A N 1
ATOM 903 C CA . TYR A 1 120 ? 0.647 10.130 1.553 1.00 98.31 120 TYR A CA 1
ATOM 904 C C . TYR A 1 120 ? 1.089 8.958 0.665 1.00 98.31 120 TYR A C 1
ATOM 906 O O . TYR A 1 120 ? 1.580 9.181 -0.446 1.00 98.31 120 TYR A O 1
ATOM 914 N N . MET A 1 121 ? 0.915 7.718 1.124 1.00 98.44 121 MET A N 1
ATOM 915 C CA . MET A 1 121 ? 1.309 6.542 0.348 1.00 98.44 121 MET A CA 1
ATOM 916 C C . MET A 1 121 ? 0.434 6.338 -0.886 1.00 98.44 121 MET A C 1
ATOM 918 O O . MET A 1 121 ? 0.966 5.987 -1.940 1.00 98.44 121 MET A O 1
ATOM 922 N N . HIS A 1 122 ? -0.873 6.591 -0.791 1.00 98.25 122 HIS A N 1
ATOM 923 C CA . HIS A 1 122 ? -1.765 6.573 -1.946 1.00 98.25 122 HIS A CA 1
ATOM 924 C C . HIS A 1 122 ? -1.299 7.579 -3.006 1.00 98.25 122 HIS A C 1
ATOM 926 O O . HIS A 1 122 ? -1.106 7.194 -4.157 1.00 98.25 122 HIS A O 1
ATOM 932 N N . ASN A 1 123 ? -1.003 8.823 -2.623 1.00 97.69 123 ASN A N 1
ATOM 933 C CA . ASN A 1 123 ? -0.512 9.842 -3.554 1.00 97.69 123 ASN A CA 1
ATOM 934 C C . ASN A 1 123 ? 0.819 9.446 -4.216 1.00 97.69 123 ASN A C 1
ATOM 936 O O . ASN A 1 123 ? 0.960 9.581 -5.431 1.00 97.69 123 ASN A O 1
ATOM 940 N N . VAL A 1 124 ? 1.770 8.887 -3.456 1.00 97.69 124 VAL A N 1
ATOM 941 C CA . VAL A 1 124 ? 3.026 8.361 -4.025 1.00 97.69 124 VAL A CA 1
ATOM 942 C C . VAL A 1 124 ? 2.752 7.250 -5.038 1.00 97.69 124 VAL A C 1
ATOM 944 O O . VAL A 1 124 ? 3.316 7.253 -6.132 1.00 97.69 124 VAL A O 1
ATOM 947 N N . MET A 1 125 ? 1.880 6.297 -4.709 1.00 97.88 125 MET A N 1
ATOM 948 C CA . MET A 1 125 ? 1.544 5.214 -5.631 1.00 97.88 125 MET A CA 1
ATOM 949 C C . MET A 1 125 ? 0.813 5.733 -6.870 1.00 97.88 125 MET A C 1
ATOM 951 O O . MET A 1 125 ? 1.097 5.268 -7.972 1.00 97.88 125 MET A O 1
ATOM 955 N N . ASN A 1 126 ? -0.051 6.734 -6.729 1.00 96.06 126 ASN A N 1
ATOM 956 C CA . ASN A 1 126 ? -0.712 7.389 -7.849 1.00 96.06 126 ASN A CA 1
ATOM 957 C C . ASN A 1 126 ? 0.296 8.078 -8.791 1.00 96.06 126 ASN A C 1
ATOM 959 O O . ASN A 1 126 ? 0.173 7.946 -10.007 1.00 96.06 126 ASN A O 1
ATOM 963 N N . ASP A 1 127 ? 1.346 8.716 -8.270 1.00 95.75 127 ASP A N 1
ATOM 964 C CA . ASP A 1 127 ? 2.410 9.289 -9.107 1.00 95.75 127 ASP A CA 1
ATOM 965 C C . ASP A 1 127 ? 3.172 8.205 -9.896 1.00 95.75 127 ASP A C 1
ATOM 967 O O . ASP A 1 127 ? 3.478 8.386 -11.080 1.00 95.75 127 ASP A O 1
ATOM 971 N N . ILE A 1 128 ? 3.433 7.052 -9.269 1.00 95.94 128 ILE A N 1
ATOM 972 C CA . ILE A 1 128 ? 4.168 5.932 -9.882 1.00 95.94 128 ILE A CA 1
ATOM 973 C C . ILE A 1 128 ? 3.313 5.195 -10.921 1.00 95.94 128 ILE A C 1
ATOM 975 O O . ILE A 1 128 ? 3.783 4.908 -12.024 1.00 95.94 128 ILE A O 1
ATOM 979 N N . VAL A 1 129 ? 2.074 4.829 -10.574 1.00 94.88 129 VAL A N 1
ATOM 980 C CA . VAL A 1 129 ? 1.266 3.896 -11.377 1.00 94.88 129 VAL A CA 1
ATOM 981 C C . VAL A 1 129 ? -0.002 4.485 -11.981 1.00 94.88 129 VAL A C 1
ATOM 983 O O . VAL A 1 129 ? -0.561 3.877 -12.901 1.00 94.88 129 VAL A O 1
ATOM 986 N N . GLY A 1 130 ? -0.467 5.622 -11.470 1.00 88.38 130 GLY A N 1
ATOM 987 C CA . GLY A 1 130 ? -1.721 6.254 -11.865 1.00 88.38 130 GLY A CA 1
ATOM 988 C C . GLY A 1 130 ? -1.722 6.675 -13.331 1.00 88.38 130 GLY A C 1
ATOM 989 O O . GLY A 1 130 ? -0.678 6.816 -13.968 1.00 88.38 130 GLY A O 1
ATOM 990 N N . TYR A 1 131 ? -2.919 6.833 -13.898 1.00 87.12 131 TYR A N 1
ATOM 991 C CA . TYR A 1 131 ? -3.135 7.338 -15.265 1.00 87.12 131 TYR A CA 1
ATOM 992 C C . TYR A 1 131 ? -2.347 6.611 -16.378 1.00 87.12 131 TYR A C 1
ATOM 994 O O . TYR A 1 131 ? -2.111 7.169 -17.450 1.00 87.12 131 TYR A O 1
ATOM 1002 N N . GLY A 1 132 ? -1.961 5.350 -16.145 1.00 87.44 132 GLY A N 1
ATOM 1003 C CA . GLY A 1 132 ? -1.181 4.538 -17.084 1.00 87.44 132 GLY A CA 1
ATOM 1004 C C . GLY A 1 132 ? 0.340 4.705 -16.982 1.00 87.44 132 GLY A C 1
ATOM 1005 O O . GLY A 1 132 ? 1.056 4.070 -17.758 1.00 87.44 132 GLY A O 1
ATOM 1006 N N . ASN A 1 133 ? 0.853 5.485 -16.022 1.00 90.69 133 ASN A N 1
ATOM 1007 C CA . ASN A 1 133 ? 2.294 5.720 -15.837 1.00 90.69 133 ASN A CA 1
ATOM 10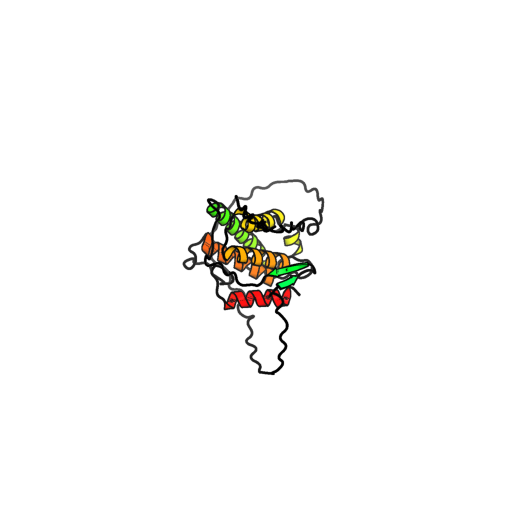08 C C . ASN A 1 133 ? 3.087 4.419 -15.672 1.00 90.69 133 ASN A C 1
ATOM 1010 O O . ASN A 1 133 ? 4.194 4.296 -16.200 1.00 90.69 133 ASN A O 1
ATOM 1014 N N . VAL A 1 134 ? 2.491 3.413 -15.025 1.00 93.88 134 VAL A N 1
ATOM 1015 C CA . VAL A 1 134 ? 3.126 2.106 -14.803 1.00 93.88 134 VAL A CA 1
ATOM 1016 C C . VAL A 1 134 ? 3.569 1.418 -16.102 1.00 93.88 134 VAL A C 1
ATOM 1018 O O . VAL A 1 134 ? 4.574 0.708 -16.110 1.00 93.88 134 VAL A O 1
ATOM 1021 N N . ASP A 1 135 ? 2.879 1.645 -17.223 1.00 93.56 135 ASP A N 1
ATOM 1022 C CA . ASP A 1 135 ? 3.206 0.998 -18.501 1.00 93.56 135 ASP A CA 1
ATOM 1023 C C . ASP A 1 135 ? 4.465 1.589 -19.154 1.00 93.56 135 ASP A C 1
ATOM 1025 O O . ASP A 1 135 ? 5.133 0.920 -19.944 1.00 93.56 135 ASP A O 1
ATOM 1029 N N . THR A 1 136 ? 4.827 2.820 -18.789 1.00 94.12 136 THR A N 1
ATOM 1030 C CA . THR A 1 136 ? 6.030 3.524 -19.265 1.00 94.12 136 THR A CA 1
ATOM 1031 C C . THR A 1 136 ? 7.102 3.696 -18.195 1.00 94.12 136 THR A C 1
ATOM 1033 O O . THR A 1 136 ? 8.131 4.306 -18.466 1.00 94.12 136 THR A O 1
ATOM 1036 N N . LEU A 1 137 ? 6.858 3.170 -16.997 1.00 94.75 137 LEU A N 1
ATOM 1037 C CA . LEU A 1 137 ? 7.718 3.314 -15.834 1.00 94.75 137 LEU A CA 1
ATOM 1038 C C . LEU A 1 137 ? 9.115 2.735 -16.076 1.00 94.75 137 LEU A C 1
ATOM 1040 O O . LEU A 1 137 ? 9.239 1.589 -16.528 1.00 94.75 137 LEU A O 1
ATOM 1044 N N . ASP A 1 138 ? 10.136 3.512 -15.717 1.00 96.00 138 ASP A N 1
ATOM 1045 C CA . ASP A 1 138 ? 11.501 3.033 -15.515 1.00 96.00 138 ASP A CA 1
ATOM 1046 C C . ASP A 1 138 ? 11.685 2.681 -14.032 1.00 96.00 138 ASP A C 1
ATOM 1048 O O . ASP A 1 138 ? 11.458 3.503 -13.143 1.00 96.00 138 ASP A O 1
ATOM 1052 N N . PHE A 1 139 ? 12.051 1.432 -13.749 1.00 95.62 139 PHE A N 1
ATOM 1053 C CA . PHE A 1 139 ? 12.213 0.970 -12.374 1.00 95.62 139 PHE A CA 1
ATOM 1054 C C . PHE A 1 139 ? 13.477 1.519 -11.712 1.00 95.62 139 PHE A C 1
ATOM 1056 O O . PHE A 1 139 ? 13.515 1.597 -10.481 1.00 95.62 139 PHE A O 1
ATOM 1063 N N . ASP A 1 140 ? 14.493 1.915 -12.485 1.00 95.81 140 ASP A N 1
ATOM 1064 C CA . ASP A 1 140 ? 15.664 2.584 -11.918 1.00 95.81 140 ASP A CA 1
ATOM 1065 C C . ASP A 1 140 ? 15.275 3.944 -11.337 1.00 95.81 140 ASP A C 1
ATOM 1067 O O . ASP A 1 140 ? 15.712 4.272 -10.238 1.00 95.81 140 ASP A O 1
ATOM 1071 N N . ASP A 1 141 ? 14.381 4.686 -11.986 1.00 95.31 141 ASP A N 1
ATOM 1072 C CA . ASP A 1 141 ? 13.897 5.982 -11.499 1.00 95.31 141 ASP A CA 1
ATOM 1073 C C . ASP A 1 141 ? 13.099 5.834 -10.190 1.00 95.31 141 ASP A C 1
ATOM 1075 O O . ASP A 1 141 ? 13.252 6.626 -9.257 1.00 95.31 141 ASP A O 1
ATOM 1079 N N . VAL A 1 142 ? 12.281 4.780 -10.068 1.00 94.56 142 VAL A N 1
ATOM 1080 C CA . VAL A 1 142 ? 11.562 4.465 -8.817 1.00 94.56 142 VAL A CA 1
ATOM 1081 C C . VAL A 1 142 ? 12.541 4.135 -7.700 1.00 94.56 142 VAL A C 1
ATOM 1083 O O . VAL A 1 142 ? 12.431 4.682 -6.604 1.00 94.56 142 VAL A O 1
ATOM 1086 N N . ARG A 1 143 ? 13.514 3.261 -7.978 1.00 93.50 143 ARG A N 1
ATOM 1087 C CA . ARG A 1 143 ? 14.537 2.870 -7.004 1.00 93.50 143 ARG A CA 1
ATOM 1088 C C . ARG A 1 143 ? 15.437 4.030 -6.622 1.00 93.50 143 ARG A C 1
ATOM 1090 O O . ARG A 1 143 ? 15.820 4.108 -5.474 1.00 93.50 143 ARG A O 1
ATOM 1097 N N . ASN A 1 144 ? 15.787 4.926 -7.535 1.00 92.56 144 ASN A N 1
ATOM 1098 C CA . ASN A 1 144 ? 16.690 6.042 -7.244 1.00 92.56 144 ASN A CA 1
ATOM 1099 C C . ASN A 1 144 ? 15.971 7.247 -6.621 1.00 92.56 144 ASN A C 1
ATOM 1101 O O . ASN A 1 144 ? 16.608 8.255 -6.313 1.00 92.56 144 ASN A O 1
ATOM 1105 N N . GLY A 1 145 ? 14.661 7.130 -6.399 1.00 92.44 145 GLY A N 1
ATOM 1106 C CA . GLY A 1 145 ? 13.848 8.135 -5.736 1.00 92.44 145 GLY A CA 1
ATOM 1107 C C . GLY A 1 145 ? 13.487 9.334 -6.612 1.00 92.44 145 GLY A C 1
ATOM 1108 O O . GLY A 1 145 ? 13.252 10.423 -6.091 1.00 92.44 145 GLY A O 1
ATOM 1109 N N . GLU A 1 146 ? 13.437 9.161 -7.936 1.00 93.38 146 GLU A N 1
ATOM 1110 C CA . GLU A 1 146 ? 12.986 10.221 -8.847 1.00 93.38 146 GLU A CA 1
ATOM 1111 C C . GLU A 1 146 ? 11.485 10.500 -8.700 1.00 93.38 146 GLU A C 1
ATOM 1113 O O . GLU A 1 146 ? 11.060 11.652 -8.784 1.00 93.38 146 GLU A O 1
ATOM 1118 N N . TYR A 1 147 ? 10.689 9.457 -8.434 1.00 90.69 147 TYR A N 1
ATOM 1119 C CA . TYR A 1 147 ? 9.244 9.582 -8.208 1.00 90.69 147 TYR A CA 1
ATOM 1120 C C . TYR A 1 147 ? 8.902 9.969 -6.767 1.00 90.69 147 TYR A C 1
ATOM 1122 O O . TYR A 1 147 ? 7.935 10.684 -6.528 1.00 90.69 147 TYR A O 1
ATOM 1130 N N . HIS A 1 148 ? 9.669 9.485 -5.791 1.00 94.56 148 HIS A N 1
ATOM 1131 C CA . HIS A 1 148 ? 9.393 9.707 -4.375 1.00 94.56 148 HIS A CA 1
ATOM 1132 C C . HIS A 1 148 ? 10.640 9.457 -3.523 1.00 94.56 148 HIS A C 1
ATOM 1134 O O . HIS A 1 148 ? 11.554 8.745 -3.922 1.00 94.56 148 HIS A O 1
ATOM 1140 N N . ASP A 1 149 ? 10.658 9.984 -2.301 1.00 96.25 149 ASP A N 1
ATOM 1141 C CA . ASP A 1 149 ? 11.681 9.623 -1.317 1.00 96.25 149 ASP A CA 1
ATOM 1142 C C . ASP A 1 149 ? 11.435 8.188 -0.823 1.00 96.25 149 ASP A C 1
ATOM 1144 O O . ASP A 1 149 ? 10.592 7.957 0.048 1.00 96.25 149 ASP A O 1
ATOM 1148 N N . THR A 1 150 ? 12.154 7.213 -1.389 1.00 93.75 150 THR A N 1
ATOM 1149 C CA . THR A 1 150 ? 11.958 5.792 -1.063 1.00 93.75 150 THR A CA 1
ATOM 1150 C C . THR A 1 150 ? 12.220 5.490 0.404 1.00 93.75 150 THR A C 1
ATOM 1152 O O . THR A 1 150 ? 11.558 4.632 0.984 1.00 93.75 150 THR A O 1
ATOM 1155 N N . LYS A 1 151 ? 13.149 6.210 1.041 1.00 94.62 151 LYS A N 1
ATOM 1156 C CA . LYS A 1 151 ? 13.416 6.015 2.463 1.00 94.62 151 LYS A CA 1
ATOM 1157 C C . LYS A 1 151 ? 12.216 6.463 3.289 1.00 94.62 151 LYS A C 1
ATOM 1159 O O . LYS A 1 151 ? 11.741 5.687 4.111 1.00 94.62 151 LYS A O 1
ATOM 1164 N N . LYS A 1 152 ? 11.710 7.674 3.044 1.00 96.75 152 LYS A N 1
ATOM 1165 C CA . LYS A 1 152 ? 10.526 8.193 3.741 1.00 96.75 152 LYS A CA 1
ATOM 1166 C C . LYS A 1 152 ? 9.299 7.308 3.504 1.00 96.75 152 LYS A C 1
ATOM 1168 O O . LYS A 1 152 ? 8.525 7.084 4.425 1.00 96.75 152 LYS A O 1
ATOM 1173 N N . PHE A 1 153 ? 9.132 6.799 2.288 1.00 97.38 153 PHE A N 1
ATOM 1174 C CA . PHE A 1 153 ? 8.028 5.906 1.945 1.00 97.38 153 PHE A CA 1
ATOM 1175 C C . PHE A 1 153 ? 8.084 4.593 2.737 1.00 97.38 153 PHE A C 1
ATOM 1177 O O . PHE A 1 153 ? 7.105 4.228 3.379 1.00 97.38 153 PHE A O 1
ATOM 1184 N N . MET A 1 154 ? 9.249 3.937 2.793 1.00 96.56 154 MET A N 1
ATOM 1185 C CA . MET A 1 154 ? 9.430 2.729 3.610 1.00 96.56 154 MET A CA 1
ATOM 1186 C C . MET A 1 154 ? 9.308 3.009 5.116 1.00 96.56 154 MET A C 1
ATOM 1188 O O . MET A 1 154 ? 8.786 2.176 5.851 1.00 96.56 154 MET A O 1
ATOM 1192 N N . GLU A 1 155 ? 9.763 4.174 5.589 1.00 97.56 155 GLU A N 1
ATOM 1193 C CA . GLU A 1 155 ? 9.541 4.616 6.973 1.00 97.56 155 GLU A CA 1
ATOM 1194 C C . GLU A 1 155 ? 8.047 4.777 7.281 1.00 97.56 155 GLU A C 1
ATOM 1196 O O . GLU A 1 155 ? 7.615 4.351 8.347 1.00 97.56 155 GLU A O 1
ATOM 1201 N N . GLY A 1 156 ? 7.253 5.305 6.344 1.00 98.25 156 GLY A N 1
ATOM 1202 C CA . GLY A 1 156 ? 5.800 5.427 6.487 1.00 98.25 156 GLY A CA 1
ATOM 1203 C C . GLY A 1 156 ? 5.091 4.076 6.624 1.00 98.25 156 GLY A C 1
ATOM 1204 O O . GLY A 1 156 ? 4.229 3.934 7.490 1.00 98.25 156 GLY A O 1
ATOM 1205 N N . ILE A 1 157 ? 5.512 3.072 5.846 1.00 98.12 157 ILE A N 1
ATOM 1206 C CA . ILE A 1 157 ? 5.011 1.688 5.950 1.00 98.12 157 ILE A CA 1
ATOM 1207 C C . ILE A 1 157 ? 5.285 1.115 7.344 1.00 98.12 157 ILE A C 1
ATOM 1209 O O . ILE A 1 157 ? 4.367 0.622 8.000 1.00 98.12 157 ILE A O 1
ATOM 1213 N N . MET A 1 158 ? 6.535 1.218 7.812 1.00 97.75 158 MET A N 1
ATOM 1214 C CA . MET A 1 158 ? 6.916 0.731 9.142 1.00 97.75 158 MET A CA 1
ATOM 1215 C C . MET A 1 158 ? 6.161 1.475 10.246 1.00 97.75 158 MET A C 1
ATOM 1217 O O . MET A 1 158 ? 5.720 0.860 11.208 1.00 97.75 158 MET A O 1
ATOM 1221 N N . GLU A 1 159 ? 5.960 2.787 10.105 1.00 98.19 159 GLU A N 1
ATOM 1222 C CA . GLU A 1 159 ? 5.212 3.586 11.079 1.00 98.19 159 GLU A CA 1
ATOM 1223 C C . GLU A 1 159 ? 3.748 3.127 11.178 1.00 98.19 159 GLU A C 1
ATOM 1225 O O . GLU A 1 159 ? 3.224 2.989 12.285 1.00 98.19 159 GLU A O 1
ATOM 1230 N N . LEU A 1 160 ? 3.094 2.811 10.051 1.00 98.44 160 LEU A N 1
ATOM 1231 C CA . LEU A 1 160 ? 1.752 2.225 10.081 1.00 98.44 160 LEU A CA 1
ATOM 1232 C C . LEU A 1 160 ? 1.709 0.913 10.868 1.00 98.44 160 LEU A C 1
ATOM 1234 O O . LEU A 1 160 ? 0.827 0.752 11.710 1.00 98.44 160 LEU A O 1
ATOM 1238 N N . GLN A 1 161 ? 2.655 0.007 10.615 1.00 97.25 161 GLN A N 1
ATOM 1239 C CA . GLN A 1 161 ? 2.719 -1.307 11.264 1.00 97.25 161 GLN A CA 1
ATOM 1240 C C . GLN A 1 161 ? 3.049 -1.201 12.763 1.00 97.25 161 GLN A C 1
ATOM 1242 O O . GLN A 1 161 ? 2.392 -1.821 13.600 1.00 97.25 161 GLN A O 1
ATOM 1247 N N . ASP A 1 162 ? 4.060 -0.406 13.114 1.00 97.62 162 ASP A N 1
ATOM 1248 C CA . ASP A 1 162 ? 4.664 -0.424 14.447 1.00 97.62 162 ASP A CA 1
ATOM 1249 C C . ASP A 1 162 ? 4.080 0.622 15.398 1.00 97.62 162 ASP A C 1
ATOM 1251 O O . ASP A 1 162 ? 4.080 0.402 16.613 1.00 97.62 162 ASP A O 1
ATOM 1255 N N . ASP A 1 163 ? 3.545 1.734 14.890 1.00 98.25 163 ASP A N 1
ATOM 1256 C CA . ASP A 1 163 ? 3.223 2.912 15.705 1.00 98.25 163 ASP A CA 1
ATOM 1257 C C . ASP A 1 163 ? 1.790 3.432 15.537 1.00 98.25 163 ASP A C 1
ATOM 1259 O O . ASP A 1 163 ? 1.279 4.042 16.480 1.00 98.25 163 ASP A O 1
ATOM 1263 N N . LEU A 1 164 ? 1.126 3.203 14.398 1.00 98.56 164 LEU A N 1
ATOM 1264 C CA . LEU A 1 164 ? -0.155 3.863 14.094 1.00 98.56 164 LEU A CA 1
ATOM 1265 C C . LEU A 1 164 ? -1.362 2.917 14.109 1.00 98.56 164 LEU A C 1
ATOM 1267 O O . LEU A 1 164 ? -2.396 3.281 14.673 1.00 98.56 164 LEU A O 1
ATOM 1271 N N . LEU A 1 165 ? -1.245 1.712 13.547 1.00 98.50 165 LEU A N 1
ATOM 1272 C CA . LEU A 1 165 ? -2.323 0.717 13.537 1.00 98.50 165 LEU A CA 1
ATOM 1273 C C . LEU A 1 165 ? -2.218 -0.233 14.732 1.00 98.50 165 LEU A C 1
ATOM 1275 O O . LEU A 1 165 ? -1.127 -0.626 15.139 1.00 98.50 165 LEU A O 1
ATOM 1279 N N . ASP A 1 166 ? -3.361 -0.591 15.305 1.00 98.38 166 ASP A N 1
ATOM 1280 C CA . ASP A 1 166 ? -3.487 -1.631 16.330 1.00 98.38 166 ASP A CA 1
ATOM 1281 C C . ASP A 1 166 ? -4.018 -2.931 15.697 1.00 98.38 166 ASP A C 1
ATOM 1283 O O . ASP A 1 166 ? -4.420 -2.938 14.526 1.00 98.38 166 ASP A O 1
ATOM 1287 N N . ASP A 1 167 ? -4.013 -4.026 16.460 1.00 97.69 167 ASP A N 1
ATOM 1288 C CA . ASP A 1 167 ? -4.397 -5.369 16.000 1.00 97.69 167 ASP A CA 1
ATOM 1289 C C . ASP A 1 167 ? -5.711 -5.336 15.193 1.00 97.69 167 ASP A C 1
ATOM 1291 O O . ASP A 1 167 ? -6.785 -5.029 15.717 1.00 97.69 167 ASP A O 1
ATOM 1295 N N . SER A 1 168 ? -5.610 -5.611 13.889 1.00 98.19 168 SER A N 1
ATOM 1296 C CA . SER A 1 168 ? -6.709 -5.549 12.920 1.00 98.19 168 SER A CA 1
ATOM 1297 C C . SER A 1 168 ? -6.308 -6.193 11.591 1.00 98.19 168 SER A C 1
ATOM 1299 O O . SER A 1 168 ? -5.126 -6.439 11.331 1.00 98.19 168 SER A O 1
ATOM 1301 N N . ARG A 1 169 ? -7.281 -6.443 10.708 1.00 98.31 169 ARG A N 1
ATOM 1302 C CA . ARG A 1 169 ? -7.007 -6.977 9.361 1.00 98.31 169 ARG A CA 1
ATOM 1303 C C . ARG A 1 169 ? -6.165 -6.019 8.505 1.00 98.31 169 ARG A C 1
ATOM 1305 O O . ARG A 1 169 ? -5.335 -6.489 7.732 1.00 98.31 169 ARG A O 1
ATOM 1312 N N . ALA A 1 170 ? -6.298 -4.706 8.701 1.00 98.31 170 ALA A N 1
ATOM 1313 C CA . ALA A 1 170 ? -5.530 -3.686 7.986 1.00 98.31 170 ALA A CA 1
ATOM 1314 C C . ALA A 1 170 ? -4.006 -3.798 8.187 1.00 98.31 170 ALA A C 1
ATOM 1316 O O . ALA A 1 170 ? -3.258 -3.516 7.257 1.00 98.31 170 ALA A O 1
ATOM 1317 N N . ILE A 1 171 ? -3.515 -4.272 9.343 1.00 97.25 171 ILE A N 1
ATOM 1318 C CA . ILE A 1 171 ? -2.070 -4.530 9.527 1.00 97.25 171 ILE A CA 1
ATOM 1319 C C . ILE A 1 171 ? -1.569 -5.538 8.490 1.00 97.25 171 ILE A C 1
ATOM 1321 O O . ILE A 1 171 ? -0.483 -5.376 7.928 1.00 97.25 171 ILE A O 1
ATOM 1325 N N . LYS A 1 172 ? -2.380 -6.560 8.196 1.00 96.56 172 LYS A N 1
ATOM 1326 C CA . LYS A 1 172 ? -2.030 -7.567 7.200 1.00 96.56 172 LYS A CA 1
ATOM 1327 C C . LYS A 1 172 ? -2.022 -6.982 5.789 1.00 96.56 172 LYS A C 1
ATOM 1329 O O . LYS A 1 172 ? -1.150 -7.331 5.000 1.00 96.56 172 LYS A O 1
ATOM 1334 N N . ASP A 1 173 ? -2.922 -6.046 5.502 1.00 98.25 173 ASP A N 1
ATOM 1335 C CA . ASP A 1 173 ? -2.923 -5.300 4.241 1.00 98.25 173 ASP A CA 1
ATOM 1336 C C . ASP A 1 173 ? -1.643 -4.481 4.048 1.00 98.25 173 ASP A C 1
ATOM 1338 O O . ASP A 1 173 ? -1.087 -4.489 2.950 1.00 98.25 173 ASP A O 1
ATOM 1342 N N . ILE A 1 174 ? -1.117 -3.849 5.104 1.00 98.12 174 ILE A N 1
ATOM 1343 C CA . ILE A 1 174 ? 0.151 -3.103 5.029 1.00 98.12 174 ILE A CA 1
ATOM 1344 C C . ILE A 1 174 ? 1.356 -4.029 4.797 1.00 98.12 174 ILE A C 1
ATOM 1346 O O . ILE A 1 174 ? 2.230 -3.697 3.999 1.00 98.12 174 ILE A O 1
ATOM 1350 N N . ASP A 1 175 ? 1.397 -5.207 5.425 1.00 95.56 175 ASP A N 1
ATOM 1351 C CA . ASP A 1 175 ? 2.420 -6.234 5.145 1.00 95.56 175 ASP A CA 1
ATOM 1352 C C . ASP A 1 175 ? 2.365 -6.701 3.676 1.00 95.56 175 ASP A C 1
ATOM 1354 O O . ASP A 1 175 ? 3.368 -6.706 2.960 1.00 95.56 175 ASP A O 1
ATOM 1358 N N . ILE A 1 176 ? 1.173 -7.018 3.164 1.00 95.88 176 ILE A N 1
ATOM 1359 C CA . ILE A 1 176 ? 1.000 -7.440 1.766 1.00 95.88 176 ILE A CA 1
ATOM 1360 C C . ILE A 1 176 ? 1.380 -6.312 0.795 1.00 95.88 176 ILE A C 1
ATOM 1362 O O . ILE A 1 176 ? 2.064 -6.565 -0.199 1.00 95.88 176 ILE A O 1
ATOM 1366 N N . PHE A 1 177 ? 0.979 -5.074 1.089 1.00 97.50 177 PHE A N 1
ATOM 1367 C CA . PHE A 1 177 ? 1.369 -3.878 0.342 1.00 97.50 177 PHE A CA 1
ATOM 1368 C C . PHE A 1 177 ? 2.889 -3.746 0.234 1.00 97.50 177 PHE A C 1
ATOM 1370 O O . PHE A 1 177 ? 3.425 -3.606 -0.870 1.00 97.50 177 PHE A O 1
ATOM 1377 N N . GLU A 1 178 ? 3.588 -3.844 1.365 1.00 96.06 178 GLU A N 1
ATOM 1378 C CA . GLU A 1 178 ? 5.044 -3.771 1.429 1.00 96.06 178 GLU A CA 1
ATOM 1379 C C . GLU A 1 178 ? 5.698 -4.868 0.581 1.00 96.06 178 GLU A C 1
ATOM 1381 O O . GLU A 1 178 ? 6.632 -4.606 -0.184 1.00 96.06 178 GLU A O 1
ATOM 1386 N N . ASN A 1 179 ? 5.185 -6.095 0.677 1.00 93.31 179 ASN A N 1
ATOM 1387 C CA . ASN A 1 179 ? 5.698 -7.241 -0.066 1.00 93.31 179 ASN A CA 1
ATOM 1388 C C . ASN A 1 179 ? 5.506 -7.073 -1.576 1.00 93.31 179 ASN A C 1
ATOM 1390 O O . ASN A 1 179 ? 6.449 -7.304 -2.337 1.00 93.31 179 ASN A O 1
ATOM 1394 N N . PHE A 1 180 ? 4.342 -6.595 -2.022 1.00 95.69 180 PHE A N 1
ATOM 1395 C CA . PHE A 1 180 ? 4.125 -6.262 -3.429 1.00 95.69 180 PHE A CA 1
ATOM 1396 C C . PHE A 1 180 ? 5.038 -5.146 -3.912 1.00 95.69 180 PHE A C 1
ATOM 1398 O O . PHE A 1 180 ? 5.595 -5.264 -5.000 1.00 95.69 180 PHE A O 1
ATOM 1405 N N . TYR A 1 181 ? 5.221 -4.088 -3.121 1.00 96.06 181 TYR A N 1
ATOM 1406 C CA . TYR A 1 181 ? 6.109 -2.990 -3.486 1.00 96.06 181 TYR A CA 1
ATOM 1407 C C . TYR A 1 181 ? 7.561 -3.471 -3.631 1.00 96.06 181 TYR A C 1
ATOM 1409 O O . TYR A 1 181 ? 8.202 -3.216 -4.651 1.00 96.06 181 TYR A O 1
ATOM 1417 N N . LYS A 1 182 ? 8.066 -4.247 -2.665 1.00 92.94 182 LYS A N 1
ATOM 1418 C CA . LYS A 1 182 ? 9.411 -4.848 -2.710 1.00 92.94 182 LYS A CA 1
ATOM 1419 C C . LYS A 1 182 ? 9.583 -5.804 -3.890 1.00 92.94 182 LYS A C 1
ATOM 1421 O O . LYS A 1 182 ? 10.615 -5.755 -4.562 1.00 92.94 182 LYS A O 1
ATOM 1426 N N . LEU A 1 183 ? 8.587 -6.653 -4.147 1.00 91.75 183 LEU A N 1
ATOM 1427 C CA . LEU A 1 183 ? 8.559 -7.543 -5.308 1.00 91.75 183 LEU A CA 1
ATOM 1428 C C . LEU A 1 183 ? 8.612 -6.739 -6.604 1.00 91.75 183 LEU A C 1
ATOM 1430 O O . LEU A 1 183 ? 9.387 -7.057 -7.495 1.00 91.75 183 LEU A O 1
ATOM 1434 N N . ALA A 1 184 ? 7.825 -5.678 -6.701 1.00 94.50 184 ALA A N 1
ATOM 1435 C CA . ALA A 1 184 ? 7.772 -4.811 -7.863 1.00 94.50 184 ALA A CA 1
ATOM 1436 C C . ALA A 1 184 ? 9.121 -4.171 -8.195 1.00 94.50 184 ALA A C 1
ATOM 1438 O O . ALA A 1 184 ? 9.574 -4.242 -9.334 1.00 94.50 184 ALA A O 1
ATOM 1439 N N . VAL A 1 185 ? 9.753 -3.524 -7.213 1.00 94.12 185 VAL A N 1
ATOM 1440 C CA . VAL A 1 185 ? 10.931 -2.678 -7.458 1.00 94.12 185 VAL A CA 1
ATOM 1441 C C . VAL A 1 185 ? 12.251 -3.446 -7.425 1.00 94.12 185 VAL A C 1
ATOM 1443 O O . VAL A 1 185 ? 13.302 -2.859 -7.685 1.00 94.12 185 VAL A O 1
ATOM 1446 N N . SER A 1 186 ? 12.237 -4.748 -7.132 1.00 91.62 186 SER A N 1
ATOM 1447 C CA . SER A 1 186 ? 13.448 -5.569 -7.153 1.00 91.62 186 SER A CA 1
ATOM 1448 C C . SER A 1 186 ? 14.058 -5.638 -8.557 1.00 91.62 186 SER A C 1
ATOM 1450 O O . SER A 1 186 ? 13.359 -5.852 -9.546 1.00 91.62 186 SER A O 1
ATOM 1452 N N . HIS A 1 187 ? 15.390 -5.535 -8.639 1.00 90.69 187 HIS A N 1
ATOM 1453 C CA . HIS A 1 187 ? 16.144 -5.681 -9.894 1.00 90.69 187 HIS A CA 1
ATOM 1454 C C . HIS A 1 187 ? 15.969 -7.051 -10.573 1.00 90.69 187 HIS A C 1
ATOM 1456 O O . HIS A 1 187 ? 16.368 -7.224 -11.722 1.00 90.69 187 HIS A O 1
ATOM 1462 N N . HIS A 1 188 ? 15.444 -8.048 -9.858 1.00 87.19 188 HIS A N 1
ATOM 1463 C CA . HIS A 1 188 ? 15.257 -9.395 -10.392 1.00 87.19 188 HIS A CA 1
ATOM 1464 C C . HIS A 1 188 ? 13.923 -9.584 -11.115 1.00 87.19 188 HIS A C 1
ATOM 1466 O O . HIS A 1 188 ? 13.816 -10.489 -11.941 1.00 87.19 188 HIS A O 1
ATOM 1472 N N . THR A 1 189 ? 12.930 -8.755 -10.809 1.00 88.88 189 THR A N 1
ATOM 1473 C CA . THR A 1 189 ? 11.531 -8.982 -11.186 1.00 88.88 189 THR A CA 1
ATOM 1474 C C . THR A 1 189 ? 10.955 -7.818 -11.976 1.00 88.88 189 THR A C 1
ATOM 1476 O O . THR A 1 189 ? 10.383 -8.066 -13.033 1.00 88.88 189 THR A O 1
ATOM 1479 N N . GLU A 1 190 ? 11.139 -6.572 -11.520 1.00 93.69 190 GLU A N 1
ATOM 1480 C CA . GLU A 1 190 ? 10.627 -5.365 -12.195 1.00 93.69 190 GLU A CA 1
ATOM 1481 C C . GLU A 1 190 ? 9.156 -5.509 -12.622 1.00 93.69 190 GLU A C 1
ATOM 1483 O O . GLU A 1 190 ? 8.776 -5.413 -13.796 1.00 93.69 190 GLU A O 1
ATOM 1488 N N . ASP A 1 191 ? 8.313 -5.794 -11.631 1.00 95.06 191 ASP A N 1
ATOM 1489 C CA . ASP A 1 191 ? 6.959 -6.282 -11.842 1.00 95.06 191 ASP A CA 1
ATOM 1490 C C . ASP A 1 191 ? 5.912 -5.159 -11.740 1.00 95.06 191 ASP A C 1
ATOM 1492 O O . ASP A 1 191 ? 5.569 -4.645 -10.672 1.00 95.06 191 ASP A O 1
ATOM 1496 N N . ARG A 1 192 ? 5.358 -4.798 -12.900 1.00 96.12 192 ARG A N 1
ATOM 1497 C CA . ARG A 1 192 ? 4.317 -3.769 -13.040 1.00 96.12 192 ARG A CA 1
ATOM 1498 C C . ARG A 1 192 ? 2.986 -4.180 -12.426 1.00 96.12 192 ARG A C 1
ATOM 1500 O O . ARG A 1 192 ? 2.247 -3.323 -11.944 1.00 96.12 192 ARG A O 1
ATOM 1507 N N . MET A 1 193 ? 2.642 -5.462 -12.466 1.00 96.44 193 MET A N 1
ATOM 1508 C CA . MET A 1 193 ? 1.398 -5.940 -11.876 1.00 96.44 193 MET A CA 1
ATOM 1509 C C . MET A 1 193 ? 1.537 -5.995 -10.352 1.00 96.44 193 MET A C 1
ATOM 1511 O O . MET A 1 193 ? 0.629 -5.560 -9.650 1.00 96.44 193 MET A O 1
ATOM 1515 N N . ALA A 1 194 ? 2.699 -6.371 -9.820 1.00 96.50 194 ALA A N 1
ATOM 1516 C CA . ALA A 1 194 ? 2.973 -6.212 -8.393 1.00 96.50 194 ALA A CA 1
ATOM 1517 C C . ALA A 1 194 ? 2.784 -4.749 -7.930 1.00 96.50 194 ALA A C 1
ATOM 1519 O O . ALA A 1 194 ? 2.081 -4.509 -6.949 1.00 96.50 194 ALA A O 1
ATOM 1520 N N . LEU A 1 195 ? 3.279 -3.757 -8.689 1.00 97.00 195 LEU A N 1
ATOM 1521 C CA . LEU A 1 195 ? 3.045 -2.332 -8.385 1.00 97.00 195 LEU A CA 1
ATOM 1522 C C . LEU A 1 195 ? 1.563 -1.953 -8.403 1.00 97.00 195 LEU A C 1
ATOM 1524 O O . LEU A 1 195 ? 1.091 -1.217 -7.538 1.00 97.00 195 LEU A O 1
ATOM 1528 N N . ARG A 1 196 ? 0.812 -2.445 -9.392 1.00 97.25 196 ARG A N 1
ATOM 1529 C CA . ARG A 1 196 ? -0.632 -2.199 -9.476 1.00 97.25 196 ARG A CA 1
ATOM 1530 C C . ARG A 1 196 ? -1.368 -2.814 -8.282 1.00 97.25 196 ARG A C 1
ATOM 1532 O O . ARG A 1 196 ? -2.295 -2.185 -7.790 1.00 97.25 196 ARG A O 1
ATOM 1539 N N . TYR A 1 197 ? -0.985 -4.000 -7.803 1.00 97.81 197 TYR A N 1
ATOM 1540 C CA . TYR A 1 197 ? -1.576 -4.575 -6.588 1.00 97.81 197 TYR A CA 1
ATOM 1541 C C . TYR A 1 197 ? -1.238 -3.759 -5.343 1.00 97.81 197 TYR A C 1
ATOM 1543 O O . TYR A 1 197 ? -2.157 -3.435 -4.596 1.00 97.81 197 TYR A O 1
ATOM 1551 N N . ALA A 1 198 ? 0.020 -3.338 -5.176 1.00 98.00 198 ALA A N 1
ATOM 1552 C CA . ALA A 1 198 ? 0.394 -2.419 -4.102 1.00 98.00 198 ALA A CA 1
ATOM 1553 C C . ALA A 1 198 ? -0.479 -1.148 -4.129 1.00 98.00 198 ALA A C 1
ATOM 1555 O O . ALA A 1 198 ? -1.067 -0.776 -3.118 1.00 98.00 198 ALA A O 1
ATOM 1556 N N . HIS A 1 199 ? -0.659 -0.525 -5.299 1.00 98.19 199 HIS A N 1
ATOM 1557 C CA . HIS A 1 199 ? -1.507 0.663 -5.411 1.00 98.19 199 HIS A CA 1
ATOM 1558 C C . HIS A 1 199 ? -2.964 0.384 -5.033 1.00 98.19 199 HIS A C 1
ATOM 1560 O O . HIS A 1 199 ? -3.554 1.145 -4.277 1.00 98.19 199 HIS A O 1
ATOM 1566 N N . ARG A 1 200 ? -3.541 -0.720 -5.518 1.00 97.88 200 ARG A N 1
ATOM 1567 C CA . ARG A 1 200 ? -4.935 -1.083 -5.222 1.00 97.88 200 ARG A CA 1
ATOM 1568 C C . ARG A 1 200 ? -5.172 -1.313 -3.732 1.00 97.88 200 ARG A C 1
ATOM 1570 O O . ARG A 1 200 ? -6.210 -0.898 -3.236 1.00 97.88 200 ARG A O 1
ATOM 1577 N N . ILE A 1 201 ? -4.223 -1.938 -3.030 1.00 98.56 201 ILE A N 1
ATOM 1578 C CA . ILE A 1 201 ? -4.313 -2.145 -1.578 1.00 98.56 201 ILE A CA 1
ATOM 1579 C C . ILE A 1 201 ? -4.388 -0.797 -0.859 1.00 98.56 201 ILE A C 1
ATOM 1581 O O . ILE A 1 201 ? -5.332 -0.566 -0.107 1.00 98.56 201 ILE A O 1
ATOM 1585 N N . ILE A 1 202 ? -3.430 0.105 -1.107 1.00 98.56 202 ILE A N 1
ATOM 1586 C CA . ILE A 1 202 ? -3.401 1.391 -0.400 1.00 98.56 202 ILE A CA 1
ATOM 1587 C C . ILE A 1 202 ? -4.558 2.304 -0.812 1.00 98.56 202 ILE A C 1
ATOM 1589 O O . ILE A 1 202 ? -5.098 3.005 0.032 1.00 98.56 202 ILE A O 1
ATOM 1593 N N . HIS A 1 203 ? -4.992 2.254 -2.071 1.00 98.12 203 HIS A N 1
ATOM 1594 C CA . HIS A 1 203 ? -6.153 3.002 -2.541 1.00 98.12 203 HIS A CA 1
ATOM 1595 C C . HIS A 1 203 ? -7.450 2.524 -1.881 1.00 98.12 203 HIS A C 1
ATOM 1597 O O . HIS A 1 203 ? -8.250 3.340 -1.433 1.00 98.12 203 HIS A O 1
ATOM 1603 N N . ASP A 1 204 ? -7.676 1.208 -1.812 1.00 98.38 204 ASP A N 1
ATOM 1604 C CA . ASP A 1 204 ? -8.843 0.666 -1.117 1.00 98.38 204 ASP A CA 1
ATOM 1605 C C . ASP A 1 204 ? -8.812 1.088 0.363 1.00 98.38 204 ASP A C 1
ATOM 1607 O O . ASP A 1 204 ? -9.826 1.550 0.878 1.00 98.38 204 ASP A O 1
ATOM 1611 N N . LEU A 1 205 ? -7.658 1.014 1.042 1.00 98.50 205 LEU A N 1
ATOM 1612 C CA . LEU A 1 205 ? -7.528 1.521 2.415 1.00 98.50 205 LEU A CA 1
ATOM 1613 C C . LEU A 1 205 ? -7.833 3.023 2.510 1.00 98.50 205 LEU A C 1
ATOM 1615 O O . LEU A 1 205 ? -8.599 3.421 3.382 1.00 98.50 205 LEU A O 1
ATOM 1619 N N . ASP A 1 206 ? -7.299 3.844 1.607 1.00 98.56 206 ASP A N 1
ATOM 1620 C CA . ASP A 1 206 ? -7.531 5.291 1.571 1.00 98.56 206 ASP A CA 1
ATOM 1621 C C . ASP A 1 206 ? -9.011 5.651 1.368 1.00 98.56 206 ASP A C 1
ATOM 1623 O O . ASP A 1 206 ? -9.518 6.570 2.007 1.00 98.56 206 ASP A O 1
ATOM 1627 N N . ILE A 1 207 ? -9.749 4.892 0.553 1.00 97.69 207 ILE A N 1
ATOM 1628 C CA . ILE A 1 207 ? -11.205 5.053 0.423 1.00 97.69 207 ILE A CA 1
ATOM 1629 C C . ILE A 1 207 ? -11.919 4.858 1.761 1.00 97.69 207 ILE A C 1
ATOM 1631 O O . ILE A 1 207 ? -12.808 5.636 2.106 1.00 97.69 207 ILE A O 1
ATOM 1635 N N . TYR A 1 208 ? -11.562 3.816 2.509 1.00 97.88 208 TYR A N 1
ATOM 1636 C CA . TYR A 1 208 ? -12.241 3.492 3.764 1.00 97.88 208 TYR A CA 1
ATOM 1637 C C . TYR A 1 208 ? -11.775 4.331 4.952 1.00 97.88 208 TYR A C 1
ATOM 1639 O O . TYR A 1 208 ? -12.551 4.513 5.888 1.00 97.88 208 TYR A O 1
ATOM 1647 N N . VAL A 1 209 ? -10.535 4.818 4.925 1.00 97.44 209 VAL A N 1
ATOM 1648 C CA . VAL A 1 209 ? -9.940 5.617 6.002 1.00 97.44 209 VAL A CA 1
ATOM 1649 C C . VAL A 1 209 ? -10.190 7.111 5.795 1.00 97.44 209 VAL A C 1
ATOM 1651 O O . VAL A 1 209 ? -10.677 7.772 6.703 1.00 97.44 209 VAL A O 1
ATOM 1654 N N . ASN A 1 210 ? -9.903 7.637 4.603 1.00 96.81 210 ASN A N 1
ATOM 1655 C CA . ASN A 1 210 ? -9.961 9.071 4.300 1.00 96.81 210 ASN A CA 1
ATOM 1656 C C . ASN A 1 210 ? -11.179 9.474 3.448 1.00 96.81 210 ASN A C 1
ATOM 1658 O O . ASN A 1 210 ? -11.450 10.665 3.275 1.00 96.81 210 ASN A O 1
ATOM 1662 N N . GLY A 1 211 ? -11.890 8.501 2.876 1.00 94.31 211 GLY A N 1
ATOM 1663 C CA . GLY A 1 211 ? -13.083 8.711 2.060 1.00 94.31 211 GLY A CA 1
ATOM 1664 C C . GLY A 1 211 ? -14.394 8.407 2.783 1.00 94.31 211 GLY A C 1
ATOM 1665 O O . GLY A 1 211 ? -14.459 8.276 4.003 1.00 94.31 211 GLY A O 1
ATOM 1666 N N . ASP A 1 212 ? -15.454 8.245 1.992 1.00 90.31 212 ASP A N 1
ATOM 1667 C CA . ASP A 1 212 ? -16.780 7.830 2.477 1.00 90.31 212 ASP A CA 1
ATOM 1668 C C . ASP A 1 212 ? -16.954 6.291 2.443 1.00 90.31 212 ASP A C 1
ATOM 1670 O O . ASP A 1 212 ? -18.071 5.759 2.420 1.00 90.31 212 ASP A O 1
ATOM 1674 N N . GLY A 1 213 ? -15.846 5.540 2.427 1.00 90.88 213 GLY A N 1
ATOM 1675 C CA . GLY A 1 213 ? -15.852 4.080 2.376 1.00 90.88 213 GLY A CA 1
ATOM 1676 C C . GLY A 1 213 ? -16.609 3.545 1.163 1.00 90.88 213 GLY A C 1
ATOM 1677 O O . GLY A 1 213 ? -16.347 3.929 0.029 1.00 90.88 213 GLY A O 1
ATOM 1678 N N . SER A 1 214 ? -17.580 2.655 1.381 1.00 85.50 214 SER A N 1
ATOM 1679 C CA . SER A 1 214 ? -18.363 2.071 0.280 1.00 85.50 214 SER A CA 1
ATOM 1680 C C . SER A 1 214 ? -19.259 3.066 -0.465 1.00 85.50 214 SER A C 1
ATOM 1682 O O . SER A 1 214 ? -19.787 2.714 -1.519 1.00 85.50 214 SER A O 1
ATOM 1684 N N . ASP A 1 215 ? -19.483 4.253 0.105 1.00 85.88 215 ASP A N 1
ATOM 1685 C CA . ASP A 1 215 ? -20.278 5.324 -0.505 1.00 85.88 215 ASP A CA 1
ATOM 1686 C C . ASP A 1 215 ? -19.408 6.334 -1.286 1.00 85.88 215 ASP A C 1
ATOM 1688 O O . ASP A 1 215 ? -19.952 7.252 -1.905 1.00 85.88 215 ASP A O 1
ATOM 1692 N N . ASP A 1 216 ? -18.081 6.159 -1.283 1.00 92.88 216 ASP A N 1
ATOM 1693 C CA . ASP A 1 216 ? -17.129 6.953 -2.063 1.00 92.88 216 ASP A CA 1
ATOM 1694 C C . ASP A 1 216 ? -17.346 6.749 -3.579 1.00 92.88 216 ASP A C 1
ATOM 1696 O O . ASP A 1 216 ? -17.788 5.688 -4.033 1.00 92.88 216 ASP A O 1
ATOM 1700 N N . ASP A 1 217 ? -17.077 7.778 -4.385 1.00 90.50 217 ASP A N 1
ATOM 1701 C CA . ASP A 1 217 ? -17.263 7.722 -5.839 1.00 90.50 217 ASP A CA 1
ATOM 1702 C C . ASP A 1 217 ? -16.075 7.084 -6.574 1.00 90.50 217 ASP A C 1
ATOM 1704 O O . ASP A 1 217 ? -16.199 6.704 -7.748 1.00 90.50 217 ASP A O 1
ATOM 1708 N N . ARG A 1 218 ? -14.942 6.925 -5.883 1.00 91.38 218 ARG A N 1
ATOM 1709 C CA . ARG A 1 218 ? -13.764 6.214 -6.373 1.00 91.38 218 ARG A CA 1
ATOM 1710 C C . ARG A 1 218 ? -14.016 4.710 -6.432 1.00 91.38 218 ARG A C 1
ATOM 1712 O O . ARG A 1 218 ? -14.814 4.119 -5.708 1.00 91.38 218 ARG A O 1
ATOM 1719 N N . ARG A 1 219 ? -13.309 4.050 -7.345 1.00 93.06 219 ARG A N 1
ATOM 1720 C CA . ARG A 1 219 ? -13.474 2.619 -7.605 1.00 93.06 219 ARG A CA 1
ATOM 1721 C C . ARG A 1 219 ? -12.778 1.775 -6.540 1.00 93.06 219 ARG A C 1
ATOM 1723 O O . ARG A 1 219 ? -11.560 1.733 -6.508 1.00 93.06 219 ARG A O 1
ATOM 1730 N N . ILE A 1 220 ? -13.530 0.969 -5.803 1.00 95.38 220 ILE A N 1
ATOM 1731 C CA . ILE A 1 220 ? -12.959 -0.066 -4.927 1.00 95.38 220 ILE A CA 1
ATOM 1732 C C . ILE A 1 220 ? -12.582 -1.303 -5.758 1.00 95.38 220 ILE A C 1
ATOM 1734 O O . ILE A 1 220 ? -13.390 -1.796 -6.556 1.00 95.38 220 ILE A O 1
ATOM 1738 N N . TRP A 1 221 ? -11.362 -1.819 -5.588 1.00 95.56 221 TRP A N 1
ATOM 1739 C CA . TRP A 1 221 ? -10.909 -3.053 -6.248 1.00 95.56 221 TRP A CA 1
ATOM 1740 C C . TRP A 1 221 ? -11.207 -4.318 -5.447 1.00 95.56 221 TRP A C 1
ATOM 1742 O O . TRP A 1 221 ? -11.328 -5.384 -6.057 1.00 95.56 221 TRP A O 1
ATOM 1752 N N . GLY A 1 222 ? -11.347 -4.193 -4.129 1.00 97.12 222 GLY A N 1
ATOM 1753 C CA . GLY A 1 222 ? -11.716 -5.275 -3.222 1.00 97.12 222 GLY A CA 1
ATOM 1754 C C . GLY A 1 222 ? -10.547 -6.191 -2.875 1.00 97.12 222 GLY A C 1
ATOM 1755 O O . GLY A 1 222 ? -10.762 -7.366 -2.598 1.00 97.12 222 GLY A O 1
ATOM 1756 N N . VAL A 1 223 ? -9.308 -5.693 -2.923 1.00 97.56 223 VAL A N 1
ATOM 1757 C CA . VAL A 1 223 ? -8.105 -6.534 -2.745 1.00 97.56 223 VAL A CA 1
ATOM 1758 C C . VAL A 1 223 ? -7.571 -6.564 -1.311 1.00 97.56 223 VAL A C 1
ATOM 1760 O O . VAL A 1 223 ? -6.621 -7.292 -1.040 1.00 97.56 223 VAL A O 1
ATOM 1763 N N . THR A 1 224 ? -8.165 -5.797 -0.395 1.00 98.00 224 THR A N 1
ATOM 1764 C CA . THR A 1 224 ? -7.758 -5.727 1.017 1.00 98.00 224 THR A CA 1
ATOM 1765 C C . THR A 1 224 ? -8.448 -6.798 1.857 1.00 98.00 224 THR A C 1
ATOM 1767 O O . THR A 1 224 ? -9.625 -7.085 1.675 1.00 98.00 224 THR A O 1
ATOM 1770 N N . GLN A 1 225 ? -7.762 -7.364 2.839 1.00 97.38 225 GLN A N 1
ATOM 1771 C CA . GLN A 1 225 ? -8.349 -8.211 3.871 1.00 97.38 225 GLN A CA 1
ATOM 1772 C C . GLN A 1 225 ? -9.324 -7.455 4.772 1.00 97.38 225 GLN A C 1
ATOM 1774 O O . GLN A 1 225 ? -10.295 -8.052 5.245 1.00 97.38 225 GLN A O 1
ATOM 1779 N N . ALA A 1 226 ? -9.086 -6.167 5.030 1.00 97.50 226 ALA A N 1
ATOM 1780 C CA . ALA A 1 226 ? -9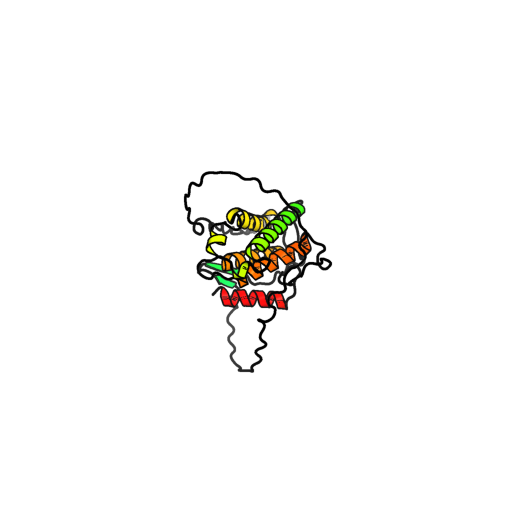.952 -5.352 5.875 1.00 97.50 226 ALA A CA 1
ATOM 1781 C C . ALA A 1 226 ? -11.359 -5.172 5.279 1.00 97.50 226 ALA A C 1
ATOM 1783 O O . ALA A 1 226 ? -12.357 -5.352 5.990 1.00 97.50 226 ALA A O 1
ATOM 1784 N N . PHE A 1 227 ? -11.444 -4.863 3.981 1.00 96.88 227 PHE A N 1
ATOM 1785 C CA . PHE A 1 227 ? -12.686 -4.402 3.344 1.00 96.88 227 PHE A CA 1
ATOM 1786 C C . PHE A 1 227 ? -13.033 -5.091 2.018 1.00 96.88 227 PHE A C 1
ATOM 1788 O O . PHE A 1 227 ? -14.118 -4.863 1.483 1.00 96.88 227 PHE A O 1
ATOM 1795 N N . GLY A 1 228 ? -12.130 -5.903 1.477 1.00 95.00 228 GLY A N 1
ATOM 1796 C CA . GLY A 1 228 ? -12.270 -6.543 0.177 1.00 95.00 228 GLY A CA 1
ATOM 1797 C C . GLY A 1 228 ? -13.065 -7.842 0.182 1.00 95.00 228 GLY A C 1
ATOM 1798 O O . GLY A 1 228 ? -13.729 -8.210 1.155 1.00 95.00 228 GLY A O 1
ATOM 1799 N N . ASP A 1 229 ? -13.002 -8.532 -0.953 1.00 94.56 229 ASP A N 1
ATOM 1800 C CA . ASP A 1 229 ? -13.726 -9.772 -1.203 1.00 94.56 229 ASP A CA 1
ATOM 1801 C C . ASP A 1 229 ? -12.782 -10.968 -1.370 1.00 94.56 229 ASP A C 1
ATOM 1803 O O . ASP A 1 229 ? -11.668 -10.859 -1.890 1.00 94.56 229 ASP A O 1
ATOM 1807 N N . ASP A 1 230 ? -13.235 -12.134 -0.905 1.00 94.50 230 ASP A N 1
ATOM 1808 C CA . ASP A 1 230 ? -12.393 -13.327 -0.800 1.00 94.50 230 ASP A CA 1
ATOM 1809 C C . ASP A 1 230 ? -11.778 -13.741 -2.139 1.00 94.50 230 ASP A C 1
ATOM 1811 O O . ASP A 1 230 ? -10.590 -14.075 -2.172 1.00 94.50 230 ASP A O 1
ATOM 1815 N N . ASP A 1 231 ? -12.551 -13.657 -3.226 1.00 96.44 231 ASP A N 1
ATOM 1816 C CA . ASP A 1 231 ? -12.133 -14.055 -4.571 1.00 96.44 231 ASP A CA 1
ATOM 1817 C C . ASP A 1 231 ? -11.026 -13.135 -5.114 1.00 96.44 231 ASP A C 1
ATOM 1819 O O . ASP A 1 231 ? -10.048 -13.607 -5.705 1.00 96.44 231 ASP A O 1
ATOM 1823 N N . ARG A 1 232 ? -11.138 -11.814 -4.914 1.00 96.81 232 ARG A N 1
ATOM 1824 C CA . ARG A 1 232 ? -10.106 -10.849 -5.334 1.00 96.81 232 ARG A CA 1
ATOM 1825 C C . ARG A 1 232 ? -8.833 -10.97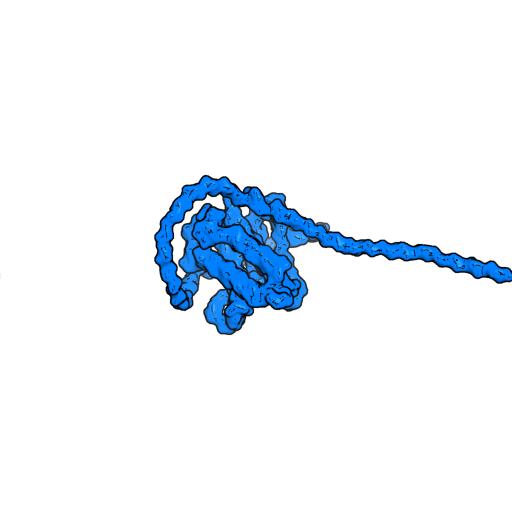8 -4.522 1.00 96.81 232 ARG A C 1
ATOM 1827 O O . ARG A 1 232 ? -7.750 -10.954 -5.113 1.00 96.81 232 ARG A O 1
ATOM 1834 N N . ILE A 1 233 ? -8.951 -11.148 -3.210 1.00 95.94 233 ILE A N 1
ATOM 1835 C CA . ILE A 1 233 ? -7.786 -11.349 -2.346 1.00 95.94 233 ILE A CA 1
ATOM 1836 C C . ILE A 1 233 ? -7.095 -12.672 -2.713 1.00 95.94 233 ILE A C 1
ATOM 1838 O O . ILE A 1 233 ? -5.874 -12.714 -2.830 1.00 95.94 233 ILE A O 1
ATOM 1842 N N . GLU A 1 234 ? -7.851 -13.736 -3.000 1.00 95.25 234 GLU A N 1
ATOM 1843 C CA . GLU A 1 234 ? -7.274 -15.020 -3.412 1.00 95.25 234 GLU A CA 1
ATOM 1844 C C . GLU A 1 234 ? -6.568 -14.910 -4.767 1.00 95.25 234 GLU A C 1
ATOM 1846 O O . GLU A 1 234 ? -5.460 -15.415 -4.946 1.00 95.25 234 GLU A O 1
ATOM 1851 N N . SER A 1 235 ? -7.154 -14.184 -5.723 1.00 95.38 235 SER A N 1
ATOM 1852 C CA . SER A 1 235 ? -6.491 -13.891 -6.998 1.00 95.38 235 SER A CA 1
ATOM 1853 C C . SER A 1 235 ? -5.168 -13.146 -6.801 1.00 95.38 235 SER A C 1
ATOM 1855 O O . SER A 1 235 ? -4.202 -13.432 -7.506 1.00 95.38 235 SER A O 1
ATOM 1857 N N . MET A 1 236 ? -5.122 -12.193 -5.871 1.00 95.75 236 MET A N 1
ATOM 1858 C CA . MET A 1 236 ? -3.913 -11.445 -5.529 1.00 95.75 236 MET A CA 1
ATOM 1859 C C . MET A 1 236 ? -2.859 -12.343 -4.857 1.00 95.75 236 MET A C 1
ATOM 1861 O O . MET A 1 236 ? -1.673 -12.251 -5.168 1.00 95.75 236 MET A O 1
ATOM 1865 N N . TYR A 1 237 ? -3.271 -13.257 -3.982 1.00 93.75 237 TYR A N 1
ATOM 1866 C CA . TYR A 1 237 ? -2.370 -14.207 -3.322 1.00 93.75 237 TYR A CA 1
ATOM 1867 C C . TYR A 1 237 ? -1.781 -15.231 -4.279 1.00 93.75 237 TYR A C 1
ATOM 1869 O O . TYR A 1 237 ? -0.582 -15.504 -4.230 1.00 93.75 237 TYR A O 1
ATOM 1877 N N . ASN A 1 238 ? -2.599 -15.753 -5.190 1.00 92.38 238 ASN A N 1
ATOM 1878 C CA . ASN A 1 238 ? -2.127 -16.626 -6.258 1.00 92.38 238 ASN A CA 1
ATOM 1879 C C . ASN A 1 238 ? -1.074 -15.919 -7.115 1.00 92.38 238 ASN A C 1
ATOM 1881 O O . ASN A 1 238 ? -0.040 -16.510 -7.415 1.00 92.38 238 ASN A O 1
ATOM 1885 N N . TYR A 1 239 ? -1.271 -14.629 -7.409 1.00 92.75 239 TYR A N 1
ATOM 1886 C CA . TYR A 1 239 ? -0.266 -13.839 -8.113 1.00 92.75 239 TYR A CA 1
ATOM 1887 C C . TYR A 1 239 ? 1.086 -13.833 -7.383 1.00 92.75 239 TYR A C 1
ATOM 1889 O O . TYR A 1 239 ? 2.102 -14.158 -7.998 1.00 92.75 239 TYR A O 1
ATOM 1897 N N . LEU A 1 240 ? 1.106 -13.515 -6.079 1.00 87.31 240 LEU A N 1
ATOM 1898 C CA . LEU A 1 240 ? 2.336 -13.552 -5.272 1.00 87.31 240 LEU A CA 1
ATOM 1899 C C . LEU A 1 240 ? 2.973 -14.940 -5.275 1.00 87.31 240 LEU A C 1
ATOM 1901 O O . LEU A 1 240 ? 4.181 -15.055 -5.462 1.00 87.31 240 LEU A O 1
ATOM 1905 N N . ARG A 1 241 ? 2.170 -15.994 -5.105 1.00 86.75 241 ARG A N 1
ATOM 1906 C CA . ARG A 1 241 ? 2.657 -17.378 -5.085 1.00 86.75 241 ARG A CA 1
ATOM 1907 C C . ARG A 1 241 ? 3.345 -17.773 -6.386 1.00 86.75 241 ARG A C 1
ATOM 1909 O O . ARG A 1 241 ? 4.354 -18.471 -6.331 1.00 86.75 241 ARG A O 1
ATOM 1916 N N . ASP A 1 242 ? 2.834 -17.314 -7.520 1.00 87.69 242 ASP A N 1
ATOM 1917 C CA . ASP A 1 242 ? 3.357 -17.673 -8.837 1.00 87.69 242 ASP A CA 1
ATOM 1918 C C . ASP A 1 242 ? 4.586 -16.844 -9.248 1.00 87.69 242 ASP A C 1
ATOM 1920 O O . ASP A 1 242 ? 5.421 -17.337 -10.005 1.00 87.69 242 ASP A O 1
ATOM 1924 N N . HIS A 1 243 ? 4.717 -15.608 -8.750 1.00 84.31 243 HIS A N 1
ATOM 1925 C CA . HIS A 1 243 ? 5.730 -14.646 -9.221 1.00 84.31 243 HIS A CA 1
ATOM 1926 C C . HIS A 1 243 ? 6.847 -14.353 -8.217 1.00 84.31 243 HIS A C 1
ATOM 1928 O O . HIS A 1 243 ? 7.859 -13.764 -8.592 1.00 84.31 243 HIS A O 1
ATOM 1934 N N . ALA A 1 244 ? 6.694 -14.753 -6.954 1.00 75.00 244 ALA A N 1
ATOM 1935 C CA . ALA A 1 244 ? 7.740 -14.579 -5.951 1.00 75.00 244 ALA A CA 1
ATOM 1936 C C . ALA A 1 244 ? 8.758 -15.740 -5.898 1.00 75.00 244 ALA A C 1
ATOM 1938 O O . ALA A 1 244 ? 9.698 -15.648 -5.114 1.00 75.00 244 ALA A O 1
ATOM 1939 N N . GLN A 1 245 ? 8.592 -16.796 -6.708 1.00 67.62 245 GLN A N 1
ATOM 1940 C CA . GLN A 1 245 ? 9.482 -17.974 -6.758 1.00 67.62 245 GLN A CA 1
ATOM 1941 C C . GLN A 1 245 ? 10.755 -17.775 -7.590 1.00 67.62 245 GLN A C 1
ATOM 1943 O O . GLN A 1 245 ? 10.708 -17.057 -8.614 1.00 67.62 245 GLN A O 1
#

Radius of gyration: 23.69 Å; chains: 1; bounding box: 48×67×91 Å

Sequence (245 aa):
MKKLIGYSFAAGLLISGGIIYATYSLTDNYFGSSEETATASGNASENVSGNASEEIDLDTSAFGNDENEEAANDEDEKGGNPDGVYFLDTAIFDLERSDHEDAINFKDGQEERAEENIDYMHNVMNDIVGYGNVDTLDFDDVRNGEYHDTKKFMEGIMELQDDLLDDSRAIKDIDIFENFYKLAVSHHTEDRMALRYAHRIIHDLDIYVNGDGSDDDRRIWGVTQAFGDDDRIESMYNYLRDHAQ

Secondary structure (DSSP, 8-state):
--------------------------STTTS------------------------------------------------PPPSEEEETTTEEEE-PPP--S-S--B-TT-HHHHHHHHHHHHHHHHHHHGGGHHHH--HHHHHTTSSS-HHHHHHHHHHIIIIIB-SSHHHHHHHHHHHHHHHHH-TTT--HHHHHHHHHHHHHHHHHHHS-GGG-SSPP----TTTS-HHHHHHHHHHHHHH--

Foldseek 3Di:
DDDDDDDDDDDDPPPPDDPPPPPPPPPPPLDPDDDDDDDDDDDDDDDDDDDDPDQDDDDPPPDDPDDDDDDDDDDDDDPDDQLWADFPNDDTQRLDQDPFPALWAWDVPQLVVLLVLLVVLLVLLCQCCTPNNLVVDDLVCVSVQVSHDVVVNVVSLVCVLPPTTDDHQLNSLSSLLVVLVCQCSDPVAVDSVSSVLSNLSSVLVNCCRVHPRPPGPDDRPQCGSSGRDPVNVVVSSVVCNVRRD

pLDDT: mean 76.47, std 24.56, range [33.53, 98.69]